Protein AF-A0A2P2IEN9-F1 (afdb_monomer_lite)

Organism: NCBI:txid1518452

pLDDT: mean 72.13, std 23.7, range [29.47, 97.94]

Foldseek 3Di:
DDDDDPPDPPDVPDDCPPPDALKDFDDFQAQKKKWKFKAKPDPDDDDDDDDDDDDPPPPCPLCNPQQSVLVVLCVVVVWLKDKDWDDDDPDPPDDDDDDDDPDDDDDDDDDDDDDDDDPPPDDDPPPITMMMMMTMDGDDDDPSPVRGDVVRVVDPTDMDTADPPPGDDPVRVVRSVVSVVVSVQVVLVVVQWFAAAQKTFRADDDPDDDPPDPPQGKIKGWDWDDDDRTIIMIRIDIDGDPHHHDDDVVLLVVLLVLLVVVVVVVVPPPPDDDDDDDDDDPDPPPRADWDADPNNRDIDGNNSDDDDPPDPPCVVVD

InterPro domains:
  IPR021643 Mediator complex, subunit Med13, N-terminal [PF11597] (15-305)
  IPR051139 Mediator complex subunit 13 [PTHR48249] (11-318)

Secondary structure (DSSP, 8-state):
-PPP-----------STT---SEEEEEE-TT-EEEEEEEE-----------------TT--TTT-HHHHHHHHHHHTT--EEEEEEEPPPPS------------------------------S-----EEEEEEEEESSSPP--TTTS-HHHHTS-PEEEE--TTT-S-HHHHHHHHHHHHHHHHHHHHHTT-EEETTEEEPPP--SS--TT-----EEEEEEEEEETTTEEEEEEEEEE-PPP----HHHHHHHHHHHHHHHHHHHH-SS---------------SSEEEEETTTTEEEEE------TTSTTGGGT-

Radius of gyration: 30.97 Å; chains: 1; bounding box: 92×84×72 Å

Sequence (318 aa):
MMSQHTQLSQTNGASLEDCHTNFFTLTDLCGIKWRVYTWESGGGVGGGGGGSGAGIDNNNQPLEDPVLSSYARCLSSDVLCVWRRSWRRPQPNSILDPLLDPNSQHNTSSSSSSSSSSNRASATSLKSSAKELWVFWYGDEPDLSNLVAPQLSKGDGTKGSWDWETGLSYECRTILFKALHNLIERCLLREDFVRLGKWFVQPYEALESLPTSKNTHLSFSLSFFVHGESTVCASVDVRQQPPVRRLKPAHLIMAASAAQQHRTSTTTNAASSSSPTADGANNAPSHGLPVLLAPYSLRGVLTGVSYRATEPGIQKIL

Structure (mmCIF, N/CA/C/O backbone):
data_AF-A0A2P2IEN9-F1
#
_entry.id   AF-A0A2P2IEN9-F1
#
loop_
_atom_site.group_PDB
_atom_site.id
_atom_site.type_symbol
_atom_site.label_atom_id
_atom_site.label_alt_id
_atom_site.label_comp_id
_atom_site.label_asym_id
_atom_site.label_entity_id
_atom_site.label_seq_id
_atom_site.pdbx_PDB_ins_code
_atom_site.Cartn_x
_atom_site.Cartn_y
_atom_site.Cartn_z
_atom_site.occupancy
_atom_site.B_iso_or_equiv
_atom_site.auth_seq_id
_atom_site.auth_comp_id
_atom_site.auth_asym_id
_atom_site.auth_atom_id
_atom_site.pdbx_PDB_model_num
ATOM 1 N N . MET A 1 1 ? 63.110 -24.505 23.218 1.00 40.38 1 MET A N 1
ATOM 2 C CA . MET A 1 1 ? 61.718 -24.777 23.636 1.00 40.38 1 MET A CA 1
ATOM 3 C C . MET A 1 1 ? 60.860 -23.630 23.126 1.00 40.38 1 MET A C 1
ATOM 5 O O . MET A 1 1 ? 60.869 -22.567 23.731 1.00 40.38 1 MET A O 1
ATOM 9 N N . MET A 1 2 ? 60.245 -23.793 21.949 1.00 33.81 2 MET A N 1
ATOM 10 C CA . MET A 1 2 ? 59.369 -22.776 21.357 1.00 33.81 2 MET A CA 1
ATOM 11 C C . MET A 1 2 ? 58.063 -22.694 22.152 1.00 33.81 2 MET A C 1
ATOM 13 O O . MET A 1 2 ? 57.389 -23.703 22.352 1.00 33.81 2 MET A O 1
ATOM 17 N N . SER A 1 3 ? 57.741 -21.483 22.600 1.00 39.19 3 SER A N 1
ATOM 18 C CA . SER A 1 3 ? 56.492 -21.143 23.270 1.00 39.19 3 SER A CA 1
ATOM 19 C C . SER A 1 3 ? 55.337 -21.163 22.273 1.00 39.19 3 SER A C 1
ATOM 21 O O . SER A 1 3 ? 55.432 -20.592 21.186 1.00 39.19 3 SER A O 1
ATOM 23 N N . GLN A 1 4 ? 54.247 -21.813 22.670 1.00 48.38 4 GLN A N 1
ATOM 24 C CA . GLN A 1 4 ? 52.958 -21.761 21.997 1.00 48.38 4 GLN A CA 1
ATOM 25 C C . GLN A 1 4 ? 52.368 -20.349 22.078 1.00 48.38 4 GLN A C 1
ATOM 27 O O . GLN A 1 4 ? 52.363 -19.765 23.159 1.00 48.38 4 GLN A O 1
ATOM 32 N N . HIS A 1 5 ? 51.809 -19.854 20.971 1.00 40.72 5 HIS A N 1
ATOM 33 C CA . HIS A 1 5 ? 50.556 -19.091 20.983 1.00 40.72 5 HIS A CA 1
ATOM 34 C C . HIS A 1 5 ? 50.000 -18.974 19.553 1.00 40.72 5 HIS A C 1
ATOM 36 O O . HIS A 1 5 ? 50.207 -17.984 18.857 1.00 40.72 5 HIS A O 1
ATOM 42 N N . THR A 1 6 ? 49.279 -19.996 19.090 1.00 47.16 6 THR A N 1
ATOM 43 C CA . THR A 1 6 ? 48.341 -19.839 17.969 1.00 47.16 6 THR A CA 1
ATOM 44 C C . THR A 1 6 ? 46.956 -19.763 18.585 1.00 47.16 6 THR A C 1
ATOM 46 O O . THR A 1 6 ? 46.313 -20.777 18.840 1.00 47.16 6 THR A O 1
ATOM 49 N N . GLN A 1 7 ? 46.522 -18.545 18.902 1.00 44.72 7 GLN A N 1
ATOM 50 C CA . GLN A 1 7 ? 45.163 -18.284 19.359 1.00 44.72 7 GLN A CA 1
ATOM 51 C C . GLN A 1 7 ? 44.248 -18.354 18.130 1.00 44.72 7 GLN A C 1
ATOM 53 O O . GLN A 1 7 ? 43.943 -17.349 17.495 1.00 44.72 7 GLN A O 1
ATOM 58 N N . LEU A 1 8 ? 43.889 -19.578 17.739 1.00 45.84 8 LEU A N 1
ATOM 59 C CA . LEU A 1 8 ? 42.825 -19.828 16.776 1.00 45.84 8 LEU A CA 1
ATOM 60 C C . LEU A 1 8 ? 41.532 -19.277 17.376 1.00 45.84 8 LEU A C 1
ATOM 62 O O . LEU A 1 8 ? 41.111 -19.695 18.453 1.00 45.84 8 LEU A O 1
ATOM 66 N N . SER A 1 9 ? 40.942 -18.301 16.688 1.00 54.53 9 SER A N 1
ATOM 67 C CA . SER A 1 9 ? 39.596 -17.807 16.956 1.00 54.53 9 SER A CA 1
ATOM 68 C C . SER A 1 9 ? 38.640 -18.999 16.964 1.00 54.53 9 SER A C 1
ATOM 70 O O . SER A 1 9 ? 38.341 -19.585 15.925 1.00 54.53 9 SER A O 1
ATOM 72 N N . GLN A 1 10 ? 38.234 -19.414 18.159 1.00 49.28 10 GLN A N 1
ATOM 73 C CA . GLN A 1 10 ? 37.282 -20.491 18.357 1.00 49.28 10 GLN A CA 1
ATOM 74 C C . GLN A 1 10 ? 35.896 -19.899 18.089 1.00 49.28 10 GLN A C 1
ATOM 76 O O . GLN A 1 10 ? 35.263 -19.332 18.978 1.00 49.28 10 GLN A O 1
ATOM 81 N N . THR A 1 11 ? 35.450 -19.948 16.834 1.00 59.50 11 THR A N 1
ATOM 82 C CA . THR A 1 11 ? 34.041 -19.714 16.521 1.00 59.50 11 THR A CA 1
ATOM 83 C C . THR A 1 11 ? 33.247 -20.830 17.200 1.00 59.50 11 THR A C 1
ATOM 85 O O . THR A 1 11 ? 33.617 -22.001 17.164 1.00 59.50 11 THR A O 1
ATOM 88 N N . ASN A 1 12 ? 32.178 -20.470 17.900 1.00 69.44 12 ASN A N 1
ATOM 89 C CA . ASN A 1 12 ? 31.377 -21.346 18.761 1.00 69.44 12 ASN A CA 1
ATOM 90 C C . ASN A 1 12 ? 30.579 -22.436 18.012 1.00 69.44 12 ASN A C 1
ATOM 92 O O . ASN A 1 12 ? 29.643 -22.988 18.581 1.00 69.44 12 ASN A O 1
ATOM 96 N N . GLY A 1 13 ? 30.910 -22.740 16.751 1.00 67.25 13 GLY A N 1
ATOM 97 C CA . GLY A 1 13 ? 30.222 -23.749 15.940 1.00 67.25 13 GLY A CA 1
ATOM 98 C C . GLY A 1 13 ? 28.722 -23.496 15.753 1.00 67.25 13 GLY A C 1
ATOM 99 O O . GLY A 1 13 ? 28.013 -24.395 15.314 1.00 67.25 13 GLY A O 1
ATOM 100 N N . ALA A 1 14 ? 28.224 -22.304 16.101 1.00 70.50 14 ALA A N 1
ATOM 101 C CA . ALA A 1 14 ? 26.819 -21.962 15.969 1.00 70.50 14 ALA A CA 1
ATOM 102 C C . ALA A 1 14 ? 26.509 -21.735 14.486 1.00 70.50 14 ALA A C 1
ATOM 104 O O . ALA A 1 14 ? 26.886 -20.710 13.914 1.00 70.50 14 ALA A O 1
ATOM 105 N N . SER A 1 15 ? 25.861 -22.717 13.860 1.00 78.19 15 SER A N 1
ATOM 106 C CA . SER A 1 15 ? 25.356 -22.573 12.499 1.00 78.19 15 SER A CA 1
ATOM 107 C C . SER A 1 15 ? 24.239 -21.529 12.465 1.00 78.19 15 SER A C 1
ATOM 109 O O . SER A 1 15 ? 23.362 -21.508 13.330 1.00 78.19 15 SER A O 1
ATOM 111 N N . LEU A 1 16 ? 24.280 -20.643 11.471 1.00 79.38 16 LEU A N 1
ATOM 112 C CA . LEU A 1 16 ? 23.252 -19.622 11.247 1.00 79.38 16 LEU A CA 1
ATOM 113 C C . LEU A 1 16 ? 22.147 -20.106 10.296 1.00 79.38 16 LEU A C 1
ATOM 115 O O . LEU A 1 16 ? 21.215 -19.353 10.029 1.00 79.38 16 LEU A O 1
ATOM 119 N N . GLU A 1 17 ? 22.244 -21.339 9.787 1.00 81.19 17 GLU A N 1
ATOM 120 C CA . GLU A 1 17 ? 21.315 -21.886 8.789 1.00 81.19 17 GLU A CA 1
ATOM 121 C C . GLU A 1 17 ? 19.891 -22.089 9.332 1.00 81.19 17 GLU A C 1
ATOM 123 O O . GLU A 1 17 ? 18.928 -21.889 8.597 1.00 81.19 17 GLU A O 1
ATOM 128 N N . ASP A 1 18 ? 19.758 -22.349 10.638 1.00 82.69 18 ASP A N 1
ATOM 129 C CA . ASP A 1 18 ? 18.471 -22.537 11.326 1.00 82.69 18 ASP A CA 1
ATOM 130 C C . ASP A 1 18 ? 18.008 -21.297 12.115 1.00 82.69 18 ASP A C 1
ATOM 132 O O . ASP A 1 18 ? 17.057 -21.346 12.900 1.00 82.69 18 ASP A O 1
ATOM 136 N N . CYS A 1 19 ? 18.680 -20.153 11.952 1.00 87.25 19 CYS A N 1
ATOM 137 C CA . CYS A 1 19 ? 18.290 -18.931 12.648 1.00 87.25 19 CYS A CA 1
ATOM 138 C C . CYS A 1 19 ? 17.055 -18.297 11.997 1.00 87.25 19 CYS A C 1
ATOM 140 O O . CYS A 1 19 ? 17.086 -17.849 10.851 1.00 87.25 19 CYS A O 1
ATOM 142 N N . HIS A 1 20 ? 15.971 -18.173 12.762 1.00 87.69 20 HIS A N 1
ATOM 143 C CA . HIS A 1 20 ? 14.809 -17.408 12.325 1.00 87.69 20 HIS A CA 1
ATOM 144 C C . HIS A 1 20 ? 15.077 -15.902 12.394 1.00 87.69 20 HIS A C 1
ATOM 146 O O . HIS A 1 20 ? 15.595 -15.378 13.380 1.00 87.69 20 HIS A O 1
ATOM 152 N N . THR A 1 21 ? 14.659 -15.197 11.346 1.00 91.50 21 THR A N 1
ATOM 153 C CA . THR A 1 21 ? 14.660 -13.737 11.272 1.00 91.50 21 THR A CA 1
ATOM 154 C C . THR A 1 21 ? 13.235 -13.225 11.109 1.00 91.50 21 THR A C 1
ATOM 156 O O . THR A 1 21 ? 12.333 -13.948 10.692 1.00 91.50 21 THR A O 1
ATOM 159 N N . ASN A 1 22 ? 13.028 -11.952 11.418 1.00 94.00 22 ASN A N 1
ATOM 160 C CA . ASN A 1 22 ? 11.792 -11.248 11.112 1.00 94.00 22 ASN A CA 1
ATOM 161 C C . ASN A 1 22 ? 11.790 -10.636 9.698 1.00 94.00 22 ASN A C 1
ATOM 163 O O . ASN A 1 22 ? 10.977 -9.752 9.420 1.00 94.00 22 ASN A O 1
ATOM 167 N N . PHE A 1 23 ? 12.711 -11.055 8.826 1.00 94.62 23 PHE A N 1
ATOM 168 C CA . PHE A 1 23 ? 12.799 -10.632 7.431 1.00 94.62 23 PHE A CA 1
ATOM 169 C C . PHE A 1 23 ? 12.183 -11.675 6.504 1.00 94.62 23 PHE A C 1
ATOM 171 O O . PHE A 1 23 ? 12.522 -12.852 6.564 1.00 94.62 23 PHE A O 1
ATOM 178 N N . PHE A 1 24 ? 11.315 -11.218 5.609 1.00 95.81 24 PHE A N 1
ATOM 179 C CA . PHE A 1 24 ? 10.609 -12.055 4.650 1.00 95.81 24 PHE A CA 1
ATOM 180 C C . PHE A 1 24 ? 10.884 -11.550 3.241 1.00 95.81 24 PHE A C 1
ATOM 182 O O . PHE A 1 24 ? 10.673 -10.372 2.946 1.00 95.81 24 PHE A O 1
ATOM 189 N N . THR A 1 25 ? 11.344 -12.439 2.368 1.00 96.06 25 THR A N 1
ATOM 190 C CA . THR A 1 25 ? 11.477 -12.160 0.937 1.00 96.06 25 THR A CA 1
ATOM 191 C C . THR A 1 25 ? 10.092 -12.057 0.308 1.00 96.06 25 THR A C 1
ATOM 193 O O . THR A 1 25 ? 9.256 -12.934 0.511 1.00 96.06 25 THR A O 1
ATOM 196 N N . LEU A 1 26 ? 9.844 -10.983 -0.443 1.00 95.69 26 LEU A N 1
ATOM 197 C CA . LEU A 1 26 ? 8.543 -10.725 -1.063 1.00 95.69 26 LEU A CA 1
ATOM 198 C C . LEU A 1 26 ? 8.550 -10.960 -2.571 1.00 95.69 26 LEU A C 1
ATOM 200 O O . LEU A 1 26 ? 7.664 -11.627 -3.092 1.00 95.69 26 LEU A O 1
ATOM 204 N N . THR A 1 27 ? 9.511 -10.366 -3.277 1.00 94.94 27 THR A N 1
ATOM 205 C CA . THR A 1 27 ? 9.607 -10.439 -4.741 1.00 94.94 27 THR A CA 1
ATOM 206 C C . THR A 1 27 ? 11.011 -10.074 -5.194 1.00 94.94 27 THR A C 1
ATOM 208 O O . THR A 1 27 ? 11.716 -9.332 -4.511 1.00 94.94 27 THR A O 1
ATOM 211 N N . ASP A 1 28 ? 11.386 -10.553 -6.372 1.00 94.69 28 ASP A N 1
ATOM 212 C CA . ASP A 1 28 ? 12.533 -10.052 -7.120 1.00 94.69 28 ASP A CA 1
ATOM 213 C C . ASP A 1 28 ? 12.113 -8.841 -7.972 1.00 94.69 28 ASP A C 1
ATOM 215 O O . ASP A 1 28 ? 10.971 -8.786 -8.423 1.00 94.69 28 ASP A O 1
ATOM 219 N N . LEU A 1 29 ? 13.003 -7.864 -8.152 1.00 94.06 29 LEU A N 1
ATOM 220 C CA . LEU A 1 29 ? 12.811 -6.669 -8.981 1.00 94.06 29 LEU A CA 1
ATOM 221 C C . LEU A 1 29 ? 13.240 -6.881 -10.434 1.00 94.06 29 LEU A C 1
ATOM 223 O O . LEU A 1 29 ? 12.961 -6.022 -11.275 1.00 94.06 29 LEU A O 1
ATOM 227 N N . CYS A 1 30 ? 13.905 -7.996 -10.744 1.00 93.62 30 CYS A N 1
ATOM 228 C CA . CYS A 1 30 ? 14.323 -8.310 -12.103 1.00 93.62 30 CYS A CA 1
ATOM 229 C C . CYS A 1 30 ? 13.142 -8.225 -13.082 1.00 93.62 30 CYS A C 1
ATOM 231 O O . CYS A 1 30 ? 12.129 -8.911 -12.946 1.00 93.62 30 CYS A O 1
ATOM 233 N N . GLY A 1 31 ? 13.275 -7.355 -14.085 1.00 92.44 31 GLY A N 1
ATOM 234 C CA . GLY A 1 31 ? 12.268 -7.179 -15.133 1.00 92.44 31 GLY A CA 1
ATOM 235 C C . GLY A 1 31 ? 11.021 -6.391 -14.723 1.00 92.44 31 GLY A C 1
ATOM 236 O O . GLY A 1 31 ? 10.073 -6.342 -15.512 1.00 92.44 31 GLY A O 1
ATOM 237 N N . ILE A 1 32 ? 10.997 -5.758 -13.540 1.00 96.12 32 ILE A N 1
ATOM 238 C CA . ILE A 1 32 ? 9.899 -4.856 -13.178 1.00 96.12 32 ILE A CA 1
ATOM 239 C C . ILE A 1 32 ? 9.889 -3.635 -14.104 1.00 96.12 32 ILE A C 1
ATOM 241 O O . ILE A 1 32 ? 10.922 -3.021 -14.370 1.00 96.12 32 ILE A O 1
ATOM 245 N N . LYS A 1 33 ? 8.705 -3.262 -14.581 1.00 95.56 33 LYS A N 1
ATOM 246 C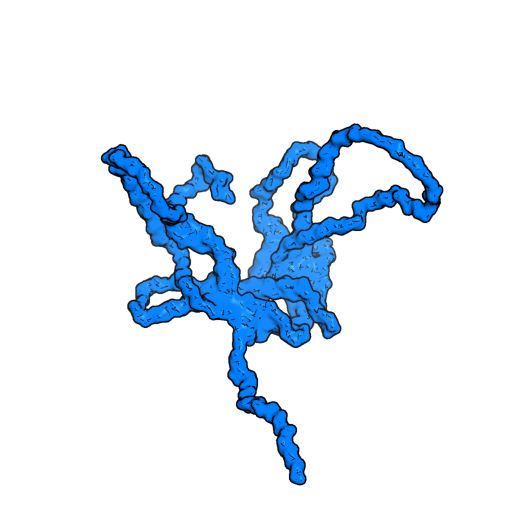 CA . LYS A 1 33 ? 8.460 -2.093 -15.431 1.00 95.56 33 LYS A CA 1
ATOM 247 C C . LYS A 1 33 ? 7.506 -1.138 -14.730 1.00 95.56 33 LYS A C 1
ATOM 249 O O . LYS A 1 33 ? 6.693 -1.556 -13.903 1.00 95.56 33 LYS A O 1
ATOM 254 N N . TRP A 1 34 ? 7.599 0.147 -15.057 1.00 95.62 34 TRP A N 1
ATOM 255 C CA . TRP A 1 34 ? 6.675 1.147 -14.539 1.00 95.62 34 TRP A CA 1
ATOM 256 C C . TRP A 1 34 ? 6.343 2.243 -15.543 1.00 95.62 34 TRP A C 1
ATOM 258 O O . TRP A 1 34 ? 7.073 2.510 -16.500 1.00 95.62 34 TRP A O 1
ATOM 268 N N . ARG A 1 35 ? 5.228 2.923 -15.278 1.00 94.12 35 ARG A N 1
ATOM 269 C CA . ARG A 1 35 ? 4.821 4.150 -15.960 1.00 94.12 35 ARG A CA 1
ATOM 270 C C . ARG A 1 35 ? 4.292 5.164 -14.964 1.00 94.12 35 ARG A C 1
ATOM 272 O O . ARG A 1 35 ? 3.559 4.812 -14.040 1.00 94.12 35 ARG A O 1
ATOM 279 N N . VAL A 1 36 ? 4.637 6.424 -15.206 1.00 93.06 36 VAL A N 1
ATOM 280 C CA . VAL A 1 36 ? 4.188 7.578 -14.434 1.00 93.06 36 VAL A CA 1
ATOM 281 C C . VAL A 1 36 ? 3.262 8.436 -15.282 1.00 93.06 36 VAL A C 1
ATOM 283 O O . VAL A 1 36 ? 3.662 8.970 -16.314 1.00 93.06 36 VAL A O 1
ATOM 286 N N . TYR A 1 37 ? 2.033 8.605 -14.817 1.00 91.88 37 TYR A N 1
ATOM 287 C CA . TYR A 1 37 ? 1.065 9.537 -15.377 1.00 91.88 37 TYR A CA 1
ATOM 288 C C . TYR A 1 37 ? 1.013 10.789 -14.511 1.00 91.88 37 TYR A C 1
ATOM 290 O O . TYR A 1 37 ? 0.811 10.685 -13.302 1.00 91.88 37 TYR A O 1
ATOM 298 N N . THR A 1 38 ? 1.180 11.967 -15.108 1.00 89.50 38 THR A N 1
ATOM 299 C CA . THR A 1 38 ? 1.229 13.237 -14.367 1.00 89.50 38 THR A CA 1
ATOM 300 C C . THR A 1 38 ? 0.013 14.097 -14.689 1.00 89.50 38 THR A C 1
ATOM 302 O O . THR A 1 38 ? -0.399 14.196 -15.841 1.00 89.50 38 THR A O 1
ATOM 305 N N . TRP A 1 39 ? -0.543 14.739 -13.667 1.00 87.44 39 TRP A N 1
ATOM 306 C CA . TRP A 1 39 ? -1.611 15.723 -13.769 1.00 87.44 39 TRP A CA 1
ATOM 307 C C . TRP A 1 39 ? -1.222 16.990 -13.032 1.00 87.44 39 TRP A C 1
ATOM 309 O O . TRP A 1 39 ? -1.034 16.987 -11.813 1.00 87.44 39 TRP A O 1
ATOM 319 N N . GLU A 1 40 ? -1.145 18.090 -13.762 1.00 82.12 40 GLU A N 1
ATOM 320 C CA . GLU A 1 40 ? -1.032 19.408 -13.162 1.00 82.12 40 GLU A CA 1
ATOM 321 C C . GLU A 1 40 ? -2.448 19.950 -12.988 1.00 82.12 40 GLU A C 1
ATOM 323 O O . GLU A 1 40 ? -3.165 20.191 -13.957 1.00 82.12 40 GLU A O 1
ATOM 328 N N . SER A 1 41 ? -2.884 20.086 -11.732 1.00 67.62 41 SER A N 1
ATOM 329 C CA . SER A 1 41 ? -4.135 20.781 -11.428 1.00 67.62 41 SER A CA 1
ATOM 330 C C . SER A 1 41 ? -3.947 22.215 -11.896 1.00 67.62 41 SER A C 1
ATOM 332 O O . SER A 1 41 ? -3.148 22.927 -11.294 1.00 67.62 41 SER A O 1
ATOM 334 N N . GLY A 1 42 ? -4.605 22.591 -12.994 1.00 56.62 42 GLY A N 1
ATOM 335 C CA . GLY A 1 42 ? -4.369 23.849 -13.693 1.00 56.62 42 GLY A CA 1
ATOM 336 C C . GLY A 1 42 ? -4.305 25.041 -12.742 1.00 56.62 42 GLY A C 1
ATOM 337 O O . GLY A 1 42 ? -5.328 25.551 -12.299 1.00 56.62 42 GLY A O 1
ATOM 338 N N . GLY A 1 43 ? -3.091 25.508 -12.453 1.00 46.94 43 GLY A N 1
ATOM 339 C CA . GLY A 1 43 ? -2.873 26.896 -12.090 1.00 46.94 43 GLY A CA 1
ATOM 340 C C . GLY A 1 43 ? -3.079 27.683 -13.373 1.00 46.94 43 GLY A C 1
ATOM 341 O O . GLY A 1 43 ? -2.261 27.575 -14.281 1.00 46.94 43 GLY A O 1
ATOM 342 N N . GLY A 1 44 ? -4.215 28.373 -13.480 1.00 38.53 44 GLY A N 1
ATOM 343 C CA . GLY A 1 44 ? -4.640 29.053 -14.699 1.00 38.53 44 GLY A CA 1
ATOM 344 C C . GLY A 1 44 ? -3.514 29.846 -15.362 1.00 38.53 44 GLY A C 1
ATOM 345 O O . GLY A 1 44 ? -2.980 30.793 -14.787 1.00 38.53 44 GLY A O 1
ATOM 346 N N . VAL A 1 45 ? -3.188 29.471 -16.595 1.00 38.75 45 VAL A N 1
ATOM 347 C CA . VAL A 1 45 ? -2.414 30.293 -17.520 1.00 38.75 45 VAL A CA 1
ATOM 348 C C . VAL A 1 45 ? -3.373 30.867 -18.558 1.00 38.75 45 VAL A C 1
ATOM 350 O O . VAL A 1 45 ? -3.877 30.154 -19.415 1.00 38.75 45 VAL A O 1
ATOM 353 N N . GLY A 1 46 ? -3.617 32.175 -18.439 1.00 38.75 46 GLY A N 1
ATOM 354 C CA . GLY A 1 46 ? -3.883 33.071 -19.565 1.00 38.75 46 GLY A CA 1
ATOM 355 C C . GLY A 1 46 ? -5.210 32.921 -20.313 1.00 38.75 46 GLY A C 1
ATOM 356 O O . GLY A 1 46 ? -5.229 32.470 -21.451 1.00 38.75 46 GLY A O 1
ATOM 357 N N . GLY A 1 47 ? -6.290 33.447 -19.738 1.00 34.34 47 GLY A N 1
ATOM 358 C CA . GLY A 1 47 ? -7.483 33.878 -20.472 1.00 34.34 47 GLY A CA 1
ATOM 359 C C . GLY A 1 47 ? -8.121 35.034 -19.710 1.00 34.34 47 GLY A C 1
ATOM 360 O O . GLY A 1 47 ? -8.594 34.838 -18.597 1.00 34.34 47 GLY A O 1
ATOM 361 N N . GLY A 1 48 ? -8.010 36.253 -20.237 1.00 37.06 48 GLY A N 1
ATOM 362 C CA . GLY A 1 48 ? -8.323 37.487 -19.517 1.00 37.06 48 GLY A CA 1
ATOM 363 C C . GLY A 1 48 ? -9.772 37.599 -19.034 1.00 37.06 48 GLY A C 1
ATOM 364 O O . GLY A 1 48 ? -10.703 37.215 -19.733 1.00 37.06 48 GLY A O 1
ATOM 365 N N . GLY A 1 49 ? -9.940 38.212 -17.860 1.00 31.31 49 GLY A N 1
ATOM 366 C CA . GLY A 1 49 ? -11.222 38.745 -17.404 1.00 31.31 49 GLY A CA 1
ATOM 367 C C . GLY A 1 49 ? -11.484 38.563 -15.911 1.00 31.31 49 GLY A C 1
ATOM 368 O O . GLY A 1 49 ? -11.893 37.493 -15.493 1.00 31.31 49 GLY A O 1
ATOM 369 N N . GLY A 1 50 ? -11.328 39.650 -15.146 1.00 31.72 50 GLY A N 1
ATOM 370 C CA . GLY A 1 50 ? -12.118 39.922 -13.936 1.00 31.72 50 GLY A CA 1
ATOM 371 C C . GLY A 1 50 ? -11.745 39.148 -12.671 1.00 31.72 50 GLY A C 1
ATOM 372 O O . GLY A 1 50 ? -11.951 37.948 -12.562 1.00 31.72 50 GLY A O 1
ATOM 373 N N . GLY A 1 51 ? -11.227 39.867 -11.676 1.00 38.91 51 GLY A N 1
ATOM 374 C CA . GLY A 1 51 ? -10.802 39.300 -10.404 1.00 38.91 51 GLY A CA 1
ATOM 375 C C . GLY A 1 51 ? -11.918 38.665 -9.571 1.00 38.91 51 GLY A C 1
ATOM 376 O O . GLY A 1 51 ? -13.000 39.217 -9.412 1.00 38.91 51 GLY A O 1
ATOM 377 N N . SER A 1 52 ? -11.564 37.561 -8.925 1.00 37.00 52 SER A N 1
ATOM 378 C CA . SER A 1 52 ? -12.124 37.130 -7.645 1.00 37.00 52 SER A CA 1
ATOM 379 C C . SER A 1 52 ? -11.087 36.231 -6.978 1.00 37.00 52 SER A C 1
ATOM 381 O O . SER A 1 52 ? -10.471 35.389 -7.628 1.00 37.00 52 SER A O 1
ATOM 383 N N . GLY A 1 53 ? -10.804 36.525 -5.709 1.00 34.91 53 GLY A N 1
ATOM 384 C CA . GLY A 1 53 ? -9.690 35.973 -4.947 1.00 34.91 53 GLY A CA 1
ATOM 385 C C . GLY A 1 53 ? -9.718 34.455 -4.801 1.00 34.91 53 GLY A C 1
ATOM 386 O O . GLY A 1 53 ? -10.718 33.806 -5.079 1.00 34.91 53 GLY A O 1
ATOM 387 N N . ALA A 1 54 ? -8.584 33.933 -4.332 1.00 41.22 54 ALA A N 1
ATOM 388 C CA . ALA A 1 54 ? -8.338 32.544 -3.970 1.00 41.22 54 ALA A CA 1
ATOM 389 C C . ALA A 1 54 ? -9.509 31.923 -3.183 1.00 41.22 54 ALA A C 1
ATOM 391 O O . ALA A 1 54 ? -9.558 31.985 -1.956 1.00 41.22 54 ALA A O 1
ATOM 392 N N . GLY A 1 55 ? -10.449 31.332 -3.913 1.00 32.19 55 GLY A N 1
ATOM 393 C CA . GLY A 1 55 ? -11.427 30.400 -3.395 1.00 32.19 55 GLY A CA 1
ATOM 394 C C . GLY A 1 55 ? -10.799 29.020 -3.426 1.00 32.19 55 GLY A C 1
ATOM 395 O O . GLY A 1 55 ? -10.190 28.624 -4.410 1.00 32.19 55 GLY A O 1
ATOM 396 N N . ILE A 1 56 ? -10.903 28.300 -2.319 1.00 44.69 56 ILE A N 1
ATOM 397 C CA . ILE A 1 56 ? -10.786 26.850 -2.332 1.00 44.69 56 ILE A CA 1
ATOM 398 C C . ILE A 1 56 ? -11.959 26.373 -3.183 1.00 44.69 56 ILE A C 1
ATOM 400 O O . ILE A 1 56 ? -13.111 26.576 -2.794 1.00 44.69 56 ILE A O 1
ATOM 404 N N . ASP A 1 57 ? -11.680 25.804 -4.351 1.00 41.94 57 ASP A N 1
ATOM 405 C CA . ASP A 1 57 ? -12.693 25.218 -5.225 1.00 41.94 57 ASP A CA 1
ATOM 406 C C . ASP A 1 57 ? -13.289 23.988 -4.515 1.00 41.94 57 ASP A C 1
ATOM 408 O O . ASP A 1 57 ? -12.920 22.842 -4.763 1.00 41.94 57 ASP A O 1
ATOM 412 N N . ASN A 1 58 ? -14.231 24.220 -3.598 1.00 43.00 58 ASN A N 1
ATOM 413 C CA . ASN A 1 58 ? -14.991 23.204 -2.860 1.00 43.00 58 ASN A CA 1
ATOM 414 C C . ASN A 1 58 ? -15.875 22.329 -3.772 1.00 43.00 58 ASN A C 1
ATOM 416 O O . ASN A 1 58 ? -16.628 21.495 -3.277 1.00 43.00 58 ASN A O 1
ATOM 420 N N . ASN A 1 59 ? -15.796 22.527 -5.090 1.00 43.28 59 ASN A N 1
ATOM 421 C CA . ASN A 1 59 ? -16.595 21.836 -6.091 1.00 43.28 59 ASN A CA 1
ATOM 422 C C . ASN A 1 59 ? -15.820 20.758 -6.860 1.00 43.28 59 ASN A C 1
ATOM 424 O O . ASN A 1 59 ? -16.392 20.138 -7.741 1.00 43.28 59 ASN A O 1
ATOM 428 N N . ASN A 1 60 ? -14.537 20.532 -6.556 1.00 50.78 60 ASN A N 1
ATOM 429 C CA . ASN A 1 60 ? -13.761 19.478 -7.205 1.00 50.78 60 ASN A CA 1
ATOM 430 C C . ASN A 1 60 ? -13.928 18.184 -6.398 1.00 50.78 60 ASN A C 1
ATOM 432 O O . ASN A 1 60 ? -13.168 17.908 -5.460 1.00 50.78 60 ASN A O 1
ATOM 436 N N . GLN A 1 61 ? -14.986 17.427 -6.691 1.00 60.81 61 GLN A N 1
ATOM 437 C CA . GLN A 1 61 ? -15.269 16.189 -5.972 1.00 60.81 61 GLN A CA 1
ATOM 438 C C . GLN A 1 61 ? -14.055 15.251 -6.135 1.00 60.81 61 GLN A C 1
ATOM 440 O O . GLN A 1 61 ? -13.547 15.111 -7.244 1.00 60.81 61 GLN A O 1
ATOM 445 N N . PRO A 1 62 ? -13.544 14.577 -5.085 1.00 64.06 62 PRO A N 1
ATOM 446 C CA . PRO A 1 62 ? -12.348 13.729 -5.208 1.00 64.06 62 PRO A CA 1
ATOM 447 C C . PRO A 1 62 ? -12.437 12.652 -6.302 1.00 64.06 62 PRO A C 1
ATOM 449 O O . PRO A 1 62 ? -11.412 12.175 -6.780 1.00 64.06 62 PRO A O 1
ATOM 452 N N . LEU A 1 63 ? -13.660 12.279 -6.692 1.00 65.06 63 LEU A N 1
ATOM 453 C CA . LEU A 1 63 ? -13.964 11.339 -7.772 1.00 65.06 63 LEU A CA 1
ATOM 454 C C . LEU A 1 63 ? -13.844 11.948 -9.180 1.00 65.06 63 LEU A C 1
ATOM 456 O O . LEU A 1 63 ? -13.707 11.201 -10.143 1.00 65.06 63 LEU A O 1
ATOM 460 N N . GLU A 1 64 ? -13.874 13.273 -9.307 1.00 77.81 64 GLU A N 1
ATOM 461 C CA . GLU A 1 64 ? -13.655 14.000 -10.564 1.00 77.81 64 GLU A CA 1
ATOM 462 C C . GLU A 1 64 ? -12.165 14.212 -10.852 1.00 77.81 64 GLU A C 1
ATOM 464 O O . GLU A 1 64 ? -11.778 14.493 -11.986 1.00 77.81 64 GLU A O 1
ATOM 469 N N . ASP A 1 65 ? -11.300 14.020 -9.851 1.00 88.19 65 ASP A N 1
ATOM 470 C CA . ASP A 1 65 ? -9.864 14.083 -10.065 1.00 88.19 65 ASP A CA 1
ATOM 471 C C . ASP A 1 65 ? -9.393 12.913 -10.953 1.00 88.19 65 ASP A C 1
ATOM 473 O O . ASP A 1 65 ? -9.595 11.739 -10.607 1.00 88.19 65 ASP A O 1
ATOM 477 N N . PRO A 1 66 ? -8.726 13.186 -12.089 1.00 91.19 66 PRO A N 1
ATOM 478 C CA . PRO A 1 66 ? -8.345 12.141 -13.031 1.00 91.19 66 PRO A CA 1
ATOM 479 C C . PRO A 1 66 ? -7.315 11.167 -12.447 1.00 91.19 66 PRO A C 1
ATOM 481 O O . PRO A 1 66 ? -7.350 9.986 -12.788 1.00 91.19 66 PRO A O 1
ATOM 484 N N . VAL A 1 67 ? -6.429 11.607 -11.544 1.00 93.25 67 VAL A N 1
ATOM 485 C CA . VAL A 1 67 ? -5.443 10.731 -10.887 1.00 93.25 67 VAL A CA 1
ATOM 486 C C . VAL A 1 67 ? -6.125 9.823 -9.872 1.00 93.25 67 VAL A C 1
ATOM 488 O O . VAL A 1 67 ? -5.887 8.617 -9.887 1.00 93.25 67 VAL A O 1
ATOM 491 N N . LEU A 1 68 ? -6.991 10.372 -9.017 1.00 93.19 68 LEU A N 1
ATOM 492 C CA . LEU A 1 68 ? -7.674 9.593 -7.980 1.00 93.19 68 LEU A CA 1
ATOM 493 C C . LEU A 1 68 ? -8.691 8.610 -8.569 1.00 93.19 68 LEU A C 1
ATOM 495 O O . LEU A 1 68 ? -8.735 7.456 -8.142 1.00 93.19 68 LEU A O 1
ATOM 499 N N . SER A 1 69 ? -9.465 9.029 -9.573 1.00 93.00 69 SER A N 1
ATOM 500 C CA . SER A 1 69 ? -10.399 8.139 -10.273 1.00 93.00 69 SER A CA 1
ATOM 501 C C . SER A 1 69 ? -9.671 7.005 -11.000 1.00 93.00 69 SER A C 1
ATOM 503 O O . SER A 1 69 ? -10.081 5.850 -10.891 1.00 93.00 69 SER A O 1
ATOM 505 N N . SER A 1 70 ? -8.551 7.296 -11.671 1.00 94.88 70 SER A N 1
ATOM 506 C CA . SER A 1 70 ? -7.724 6.268 -12.320 1.00 94.88 70 SER A CA 1
ATOM 507 C C . SER A 1 70 ? -7.093 5.317 -11.308 1.00 94.88 70 SER A C 1
ATOM 509 O O . SER A 1 70 ? -7.134 4.106 -11.498 1.00 94.88 70 SER A O 1
ATOM 511 N N . TYR A 1 71 ? -6.570 5.842 -10.195 1.00 95.44 71 TYR A N 1
ATOM 512 C CA . TYR A 1 71 ? -6.046 5.032 -9.096 1.00 95.44 71 TYR A CA 1
ATOM 513 C C . TYR A 1 71 ? -7.105 4.060 -8.560 1.00 95.44 71 TYR A C 1
ATOM 515 O O . TYR A 1 71 ? -6.829 2.871 -8.420 1.00 95.44 71 TYR A O 1
ATOM 523 N N . ALA A 1 72 ? -8.334 4.531 -8.328 1.00 94.50 72 ALA A N 1
ATOM 524 C CA . ALA A 1 72 ? -9.434 3.684 -7.872 1.00 94.50 72 ALA A CA 1
ATOM 525 C C . ALA A 1 72 ? -9.777 2.569 -8.880 1.00 94.50 72 ALA A C 1
ATOM 527 O O . ALA A 1 72 ? -9.937 1.415 -8.477 1.00 94.50 72 ALA A O 1
ATOM 528 N N . ARG A 1 73 ? -9.826 2.878 -10.187 1.00 95.00 73 ARG A N 1
ATOM 529 C CA . ARG A 1 73 ? -10.037 1.862 -11.236 1.00 95.00 73 ARG A CA 1
ATOM 530 C C . ARG A 1 73 ? -8.898 0.840 -11.274 1.00 95.00 73 ARG A C 1
ATOM 532 O O . ARG A 1 73 ? -9.174 -0.358 -11.279 1.00 95.00 73 ARG A O 1
ATOM 539 N N . CYS A 1 74 ? -7.642 1.283 -11.208 1.00 95.75 74 CYS A N 1
ATOM 540 C CA . CYS A 1 74 ? -6.482 0.393 -11.132 1.00 95.75 74 CYS A CA 1
ATOM 541 C C . CYS A 1 74 ? -6.566 -0.555 -9.924 1.00 95.75 74 CYS A C 1
ATOM 543 O O . CYS A 1 74 ? -6.402 -1.761 -10.088 1.00 95.75 74 CYS A O 1
ATOM 545 N N . LEU A 1 75 ? -6.905 -0.043 -8.734 1.00 94.19 75 LEU A N 1
ATOM 546 C CA . LEU A 1 75 ? -7.088 -0.873 -7.537 1.00 94.19 75 LEU A CA 1
ATOM 547 C C . LEU A 1 75 ? -8.211 -1.907 -7.686 1.00 94.19 75 LEU A C 1
ATOM 549 O O . LEU A 1 75 ? -8.093 -3.014 -7.156 1.00 94.19 75 LEU A O 1
ATOM 553 N N . SER A 1 76 ? -9.301 -1.549 -8.370 1.00 93.31 76 SER A N 1
ATOM 554 C CA . SER A 1 76 ? -10.421 -2.466 -8.625 1.00 93.31 76 SER A CA 1
ATOM 555 C C . SER A 1 76 ? -10.073 -3.582 -9.613 1.00 93.31 76 SER A C 1
ATOM 557 O O . SER A 1 76 ? -10.673 -4.646 -9.552 1.00 93.31 76 SER A O 1
ATOM 559 N N . SER A 1 77 ? -9.079 -3.351 -10.476 1.00 94.81 77 SER A N 1
ATOM 560 C CA . SER A 1 77 ? -8.577 -4.315 -11.466 1.00 94.81 77 SER A CA 1
ATOM 561 C C . SER A 1 77 ? -7.286 -5.010 -11.016 1.00 94.81 77 SER A C 1
ATOM 563 O O . SER A 1 77 ? -6.550 -5.527 -11.848 1.00 94.81 77 SER A O 1
ATOM 565 N N . ASP A 1 78 ? -6.976 -4.974 -9.713 1.00 93.19 78 ASP A N 1
ATOM 566 C CA . ASP A 1 78 ? -5.777 -5.583 -9.115 1.00 93.19 78 ASP A CA 1
ATOM 567 C C . ASP A 1 78 ? -4.437 -5.119 -9.728 1.00 93.19 78 ASP A C 1
ATOM 569 O O . ASP A 1 78 ? -3.413 -5.791 -9.609 1.00 93.19 78 ASP A O 1
ATOM 573 N N . VAL A 1 79 ? -4.404 -3.923 -10.326 1.00 95.50 79 VAL A N 1
ATOM 574 C CA . VAL A 1 79 ? -3.180 -3.330 -10.875 1.00 95.50 79 VAL A CA 1
ATOM 575 C C . VAL A 1 79 ? -2.332 -2.732 -9.750 1.00 95.50 79 VAL A C 1
ATOM 577 O O . VAL A 1 79 ? -2.803 -1.897 -8.968 1.00 95.50 79 VAL A O 1
ATOM 580 N N . LEU A 1 80 ? -1.050 -3.110 -9.694 1.00 97.12 80 LEU A N 1
ATOM 581 C CA . LEU A 1 80 ? -0.098 -2.578 -8.719 1.00 97.12 80 LEU A CA 1
ATOM 582 C C . LEU A 1 80 ? 0.192 -1.106 -9.024 1.00 97.12 80 LEU A C 1
ATOM 584 O O . LEU A 1 80 ? 0.877 -0.765 -9.988 1.00 97.12 80 LEU A O 1
ATOM 588 N N . CYS A 1 81 ? -0.342 -0.212 -8.197 1.00 97.06 81 CYS A N 1
ATOM 589 C CA . CYS A 1 81 ? -0.241 1.219 -8.432 1.00 97.06 81 CYS A CA 1
ATOM 590 C C . CYS A 1 81 ? -0.215 2.026 -7.132 1.00 97.06 81 CYS A C 1
ATOM 592 O O . CYS A 1 81 ? -0.589 1.555 -6.056 1.00 97.06 81 CYS A O 1
ATOM 594 N N . VAL A 1 82 ? 0.237 3.272 -7.235 1.00 97.50 82 VAL A N 1
ATOM 595 C CA . VAL A 1 82 ? 0.228 4.247 -6.142 1.00 97.50 82 VAL A CA 1
ATOM 596 C C . VAL A 1 82 ? 0.182 5.650 -6.721 1.00 97.50 82 VAL A C 1
ATOM 598 O O . VAL A 1 82 ? 0.745 5.910 -7.781 1.00 97.50 82 VAL A O 1
ATOM 601 N N . TRP A 1 83 ? -0.460 6.575 -6.017 1.00 95.25 83 TRP A N 1
ATOM 602 C CA . TRP A 1 83 ? -0.434 7.983 -6.385 1.00 95.25 83 TRP A CA 1
ATOM 603 C C . TRP A 1 83 ? 0.298 8.822 -5.337 1.00 95.25 83 TRP A C 1
ATOM 605 O O . TRP A 1 83 ? 0.372 8.468 -4.156 1.00 95.25 83 TRP A O 1
ATOM 615 N N . ARG A 1 84 ? 0.850 9.956 -5.764 1.00 92.88 84 ARG A N 1
ATOM 616 C CA . ARG A 1 84 ? 1.446 10.957 -4.872 1.00 92.88 84 ARG A CA 1
ATOM 617 C C . ARG A 1 84 ? 1.228 12.367 -5.401 1.00 92.88 84 ARG A C 1
ATOM 619 O O . ARG A 1 84 ? 0.931 12.562 -6.575 1.00 92.88 84 ARG A O 1
ATOM 626 N N . ARG A 1 85 ? 1.424 13.359 -4.534 1.00 90.19 85 ARG A N 1
ATOM 627 C CA . ARG A 1 85 ? 1.651 14.750 -4.949 1.00 90.19 85 ARG A CA 1
ATOM 628 C C . ARG A 1 85 ? 3.154 14.975 -5.034 1.00 90.19 85 ARG A C 1
ATOM 630 O O . ARG A 1 85 ? 3.845 14.718 -4.048 1.00 90.19 85 ARG A O 1
ATOM 637 N N . SER A 1 86 ? 3.654 15.428 -6.175 1.00 81.75 86 SER A N 1
ATOM 638 C CA . SER A 1 86 ? 5.036 15.863 -6.320 1.00 81.75 86 SER A CA 1
ATOM 639 C C . SER A 1 86 ? 5.128 17.374 -6.149 1.00 81.75 86 SER A C 1
ATOM 641 O O . SER A 1 86 ? 4.348 18.155 -6.699 1.00 81.75 86 SER A O 1
ATOM 643 N N . TRP A 1 87 ? 6.085 17.787 -5.321 1.00 69.19 87 TRP A N 1
ATOM 644 C CA . TRP A 1 87 ? 6.468 19.182 -5.211 1.00 69.19 87 TRP A CA 1
ATOM 645 C C . TRP A 1 87 ? 7.569 19.443 -6.228 1.00 69.19 87 TRP A C 1
ATOM 647 O O . TRP A 1 87 ? 8.727 19.087 -6.000 1.00 69.19 87 TRP A O 1
ATOM 657 N N . ARG A 1 88 ? 7.226 20.039 -7.370 1.00 56.56 88 ARG A N 1
ATOM 658 C CA . ARG A 1 88 ? 8.254 20.561 -8.271 1.00 56.56 88 ARG A CA 1
ATOM 659 C C . ARG A 1 88 ? 8.908 21.741 -7.548 1.00 56.56 88 ARG A C 1
ATOM 661 O O . ARG A 1 88 ? 8.238 22.721 -7.226 1.00 56.56 88 ARG A O 1
ATOM 668 N N . ARG A 1 89 ? 10.214 21.667 -7.270 1.00 45.88 89 ARG A N 1
ATOM 669 C CA . ARG A 1 89 ? 10.971 22.898 -7.004 1.00 45.88 89 ARG A CA 1
ATOM 670 C C . ARG A 1 89 ? 10.909 23.736 -8.289 1.00 45.88 89 ARG A C 1
ATOM 672 O O . ARG A 1 89 ? 11.103 23.148 -9.354 1.00 45.88 89 ARG A O 1
ATOM 679 N N . PRO A 1 90 ? 10.623 25.049 -8.226 1.00 42.88 90 PRO A N 1
ATOM 680 C CA . PRO A 1 90 ? 10.739 25.904 -9.400 1.00 42.88 90 PRO A CA 1
ATOM 681 C C . PRO A 1 90 ? 12.138 25.717 -9.994 1.00 42.88 90 PRO A C 1
ATOM 683 O O . PRO A 1 90 ? 13.133 25.877 -9.285 1.00 42.88 90 PRO A O 1
ATOM 686 N N . GLN A 1 91 ? 12.214 25.300 -11.256 1.00 39.06 91 GLN A N 1
ATOM 687 C CA . GLN A 1 91 ? 13.478 25.261 -11.987 1.00 39.06 91 GLN A CA 1
ATOM 688 C C . GLN A 1 91 ? 14.005 26.703 -12.091 1.00 39.06 91 GLN A C 1
ATOM 690 O O . GLN A 1 91 ? 13.230 27.578 -12.477 1.00 39.06 91 GLN A O 1
ATOM 695 N N . PRO A 1 92 ? 15.284 26.986 -11.791 1.00 39.91 92 PRO A N 1
ATOM 696 C CA . PRO A 1 92 ? 15.841 28.336 -11.908 1.00 39.91 92 PRO A CA 1
ATOM 697 C C . PRO A 1 92 ? 16.081 28.801 -13.362 1.00 39.91 92 PRO A C 1
ATOM 699 O O . PRO A 1 92 ? 16.605 29.889 -13.566 1.00 39.91 92 PRO A O 1
ATOM 702 N N . ASN A 1 93 ? 15.688 28.035 -14.386 1.00 46.00 93 ASN A N 1
ATOM 703 C CA . ASN A 1 93 ? 16.004 28.337 -15.788 1.00 46.00 93 ASN A CA 1
ATOM 704 C C . ASN A 1 93 ? 14.822 28.923 -16.563 1.00 46.00 93 ASN A C 1
ATOM 706 O O . ASN A 1 93 ? 14.294 28.291 -17.474 1.00 46.00 93 ASN A O 1
ATOM 710 N N . SER A 1 94 ? 14.414 30.137 -16.205 1.00 48.28 94 SER A N 1
ATOM 711 C CA . SER A 1 94 ? 13.639 31.014 -17.088 1.00 48.28 94 SER A CA 1
ATOM 712 C C . SER A 1 94 ? 13.491 32.382 -16.423 1.00 48.28 94 SER A C 1
ATOM 714 O O . SER A 1 94 ? 12.448 32.617 -15.828 1.00 48.28 94 SER A O 1
ATOM 716 N N . ILE A 1 95 ? 14.517 33.241 -16.480 1.00 39.12 95 ILE A N 1
ATOM 717 C CA . ILE A 1 95 ? 14.451 34.637 -16.967 1.00 39.12 95 ILE A CA 1
ATOM 718 C C . ILE A 1 95 ? 15.885 35.027 -17.373 1.00 39.12 95 ILE A C 1
ATOM 720 O O . ILE A 1 95 ? 16.826 34.862 -16.603 1.00 39.12 95 ILE A O 1
ATOM 724 N N . LEU A 1 96 ? 16.030 35.486 -18.615 1.00 42.34 96 LEU A N 1
ATOM 725 C CA . LEU A 1 96 ? 17.214 36.136 -19.173 1.00 42.34 96 LEU A CA 1
ATOM 726 C C . LEU A 1 96 ? 17.474 37.455 -18.429 1.00 42.34 96 LEU A C 1
ATOM 728 O O . LEU A 1 96 ? 16.622 38.337 -18.494 1.00 42.34 96 LEU A O 1
ATOM 732 N N . ASP A 1 97 ? 18.637 37.618 -17.804 1.00 34.62 97 ASP A N 1
ATOM 733 C CA . ASP A 1 97 ? 19.177 38.944 -17.475 1.00 34.62 97 ASP A CA 1
ATOM 734 C C . ASP A 1 97 ? 20.319 39.235 -18.465 1.00 34.62 97 ASP A C 1
ATOM 736 O O . ASP A 1 97 ? 21.318 38.507 -18.468 1.00 34.62 97 ASP A O 1
ATOM 740 N N . PRO A 1 98 ? 20.194 40.225 -19.369 1.00 45.28 98 PRO A N 1
ATOM 741 C CA . PRO A 1 98 ? 21.331 40.734 -20.111 1.00 45.28 98 PRO A CA 1
ATOM 742 C C . PRO A 1 98 ? 22.111 41.703 -19.217 1.00 45.28 98 PRO A C 1
ATOM 744 O O . PRO A 1 98 ? 21.523 42.427 -18.420 1.00 45.28 98 PRO A O 1
ATOM 747 N N . LEU A 1 99 ? 23.419 41.787 -19.464 1.00 44.41 99 LEU A N 1
ATOM 748 C CA . LEU A 1 99 ? 24.418 42.657 -18.831 1.00 44.41 99 LEU A CA 1
ATOM 749 C C . LEU A 1 99 ? 25.119 42.026 -17.623 1.00 44.41 99 LEU A C 1
ATOM 751 O O . LEU A 1 99 ? 24.633 42.103 -16.504 1.00 44.41 99 LEU A O 1
ATOM 755 N N . LEU A 1 100 ? 26.310 41.472 -17.878 1.00 35.62 100 LEU A N 1
ATOM 756 C CA . LEU A 1 100 ? 27.539 41.721 -17.112 1.00 35.62 100 LEU A CA 1
ATOM 757 C C . LEU A 1 100 ? 28.724 41.087 -17.872 1.00 35.62 100 LEU A C 1
ATOM 759 O O . LEU A 1 100 ? 29.056 39.919 -17.683 1.00 35.62 100 LEU A O 1
ATOM 763 N N . ASP A 1 101 ? 29.346 41.881 -18.749 1.00 36.25 101 ASP A N 1
ATOM 764 C CA . ASP A 1 101 ? 30.709 41.644 -19.239 1.00 36.25 101 ASP A CA 1
ATOM 765 C C . ASP A 1 101 ? 31.713 41.963 -18.111 1.00 36.25 101 ASP A C 1
ATOM 767 O O . ASP A 1 101 ? 31.596 43.018 -17.477 1.00 36.25 101 ASP A O 1
ATOM 771 N N . PRO A 1 102 ? 32.726 41.117 -17.844 1.00 34.62 102 PRO A N 1
ATOM 772 C CA . PRO A 1 102 ? 33.688 41.349 -16.777 1.00 34.62 102 PRO A CA 1
ATOM 773 C C . PRO A 1 102 ? 34.980 41.956 -17.336 1.00 34.62 102 PRO A C 1
ATOM 775 O O . PRO A 1 102 ? 35.981 41.254 -17.452 1.00 34.62 102 PRO A O 1
ATOM 778 N N . ASN A 1 103 ? 35.002 43.248 -17.689 1.00 37.66 103 ASN A N 1
ATOM 779 C CA . ASN A 1 103 ? 36.285 43.942 -17.866 1.00 37.66 103 ASN A CA 1
ATOM 780 C C . ASN A 1 103 ? 36.188 45.481 -17.856 1.00 37.66 103 ASN A C 1
ATOM 782 O O . ASN A 1 103 ? 35.950 46.080 -18.896 1.00 37.66 103 ASN A O 1
ATOM 786 N N . SER A 1 104 ? 36.444 46.118 -16.704 1.00 33.44 104 SER A N 1
ATOM 787 C CA . SER A 1 104 ? 37.106 47.439 -16.608 1.00 33.44 104 SER A CA 1
ATOM 788 C C . SER A 1 104 ? 37.180 47.930 -15.156 1.00 33.44 104 SER A C 1
ATOM 790 O O . SER A 1 104 ? 36.162 48.135 -14.497 1.00 33.44 104 SER A O 1
ATOM 792 N N . GLN A 1 105 ? 38.405 48.139 -14.672 1.00 35.53 105 GLN A N 1
ATOM 793 C CA . GLN A 1 105 ? 38.740 48.895 -13.460 1.00 35.53 105 GLN A CA 1
ATOM 794 C C . GLN A 1 105 ? 38.284 50.362 -13.591 1.00 35.53 105 GLN A C 1
ATOM 796 O O . GLN A 1 105 ? 38.408 50.899 -14.687 1.00 35.53 105 GLN A O 1
ATOM 801 N N . HIS A 1 106 ? 37.834 51.008 -12.496 1.00 34.34 106 HIS A N 1
ATOM 802 C CA . HIS A 1 106 ? 38.361 52.289 -11.956 1.00 34.34 106 HIS A CA 1
ATOM 803 C C . HIS A 1 106 ? 37.412 52.956 -10.911 1.00 34.34 106 HIS A C 1
ATOM 805 O O . HIS A 1 106 ? 36.243 53.195 -11.178 1.00 34.34 106 HIS A O 1
ATOM 811 N N . ASN A 1 107 ? 37.987 53.281 -9.741 1.00 31.91 107 ASN A N 1
ATOM 812 C CA . ASN A 1 107 ? 37.729 54.364 -8.760 1.00 31.91 107 ASN A CA 1
ATOM 813 C C . ASN A 1 107 ? 36.353 54.734 -8.141 1.00 31.91 107 ASN A C 1
ATOM 815 O O . ASN A 1 107 ? 35.457 55.265 -8.782 1.00 31.91 107 ASN A O 1
ATOM 819 N N . THR A 1 108 ? 36.371 54.672 -6.799 1.00 29.94 108 THR A N 1
ATOM 820 C CA . THR A 1 108 ? 36.053 55.704 -5.777 1.00 29.94 108 THR A CA 1
ATOM 821 C C . THR A 1 108 ? 34.735 56.495 -5.772 1.00 29.94 108 THR A C 1
ATOM 823 O O . THR A 1 108 ? 34.504 57.367 -6.602 1.00 29.94 108 THR A O 1
ATOM 826 N N . SER A 1 109 ? 34.082 56.394 -4.605 1.00 30.55 109 SER A N 1
ATOM 827 C CA . SER A 1 109 ? 33.642 57.470 -3.688 1.00 30.55 109 SER A CA 1
ATOM 828 C C . SER A 1 109 ? 32.149 57.501 -3.319 1.00 30.55 109 SER A C 1
ATOM 830 O O . SER A 1 109 ? 31.246 57.274 -4.111 1.00 30.55 109 SER A O 1
ATOM 832 N N . SER A 1 110 ? 31.963 57.729 -2.021 1.00 34.62 110 SER A N 1
ATOM 833 C CA . SER A 1 110 ? 30.774 57.780 -1.168 1.00 34.62 110 SER A CA 1
ATOM 834 C C . SER A 1 110 ? 29.651 58.730 -1.600 1.00 34.62 110 SER A C 1
ATOM 836 O O . SER A 1 110 ? 29.952 59.849 -2.004 1.00 34.62 110 SER A O 1
ATOM 838 N N . SER A 1 111 ? 28.385 58.387 -1.307 1.00 30.02 111 SER A N 1
ATOM 839 C CA . SER A 1 111 ? 27.456 59.237 -0.516 1.00 30.02 111 SER A CA 1
ATOM 840 C C . SER A 1 111 ? 26.023 58.667 -0.371 1.00 30.02 111 SER A C 1
ATOM 842 O O . SER A 1 111 ? 25.375 58.281 -1.331 1.00 30.02 111 SER A O 1
ATOM 844 N N . SER A 1 112 ? 25.584 58.612 0.894 1.00 30.66 112 SER A N 1
ATOM 845 C CA . SER A 1 112 ? 24.256 58.870 1.497 1.00 30.66 112 SER A CA 1
ATOM 846 C C . SER A 1 112 ? 22.902 58.593 0.801 1.00 30.66 112 SER A C 1
ATOM 848 O O . SER A 1 112 ? 22.614 59.080 -0.284 1.00 30.66 112 SER A O 1
ATOM 850 N N . SER A 1 113 ? 21.989 58.101 1.659 1.00 30.58 113 SER A N 1
ATOM 851 C CA . SER A 1 113 ? 20.565 58.479 1.852 1.00 30.58 113 SER A CA 1
ATOM 852 C C . SER A 1 113 ? 19.443 57.544 1.348 1.00 30.58 113 SER A C 1
ATOM 854 O O . SER A 1 113 ? 19.044 57.532 0.194 1.00 30.58 113 SER A O 1
ATOM 856 N N . SER A 1 114 ? 18.918 56.779 2.316 1.00 32.72 114 SER A N 1
ATOM 857 C CA . SER A 1 114 ? 17.501 56.502 2.628 1.00 32.72 114 SER A CA 1
ATOM 858 C C . SER A 1 114 ? 16.425 56.626 1.537 1.00 32.72 114 SER A C 1
ATOM 860 O O . SER A 1 114 ? 16.063 57.730 1.139 1.00 32.72 114 SER A O 1
ATOM 862 N N . SER A 1 115 ? 15.717 55.524 1.266 1.00 31.05 115 SER A N 1
ATOM 863 C CA . SER A 1 115 ? 14.243 55.505 1.302 1.00 31.05 115 SER A CA 1
ATOM 864 C C . SER A 1 115 ? 13.680 54.079 1.300 1.00 31.05 115 SER A C 1
ATOM 866 O O . SER A 1 115 ? 14.125 53.170 0.610 1.00 31.05 115 SER A O 1
ATOM 868 N N . SER A 1 116 ? 12.697 53.909 2.170 1.00 35.28 116 SER A N 1
ATOM 869 C CA . SER A 1 116 ? 11.903 52.732 2.482 1.00 35.28 116 SER A CA 1
ATOM 870 C C . SER A 1 116 ? 11.019 52.251 1.328 1.00 35.28 116 SER A C 1
ATOM 872 O O . SER A 1 116 ? 10.192 53.007 0.828 1.00 35.28 116 SER A O 1
ATOM 874 N N . SER A 1 117 ? 11.081 50.957 1.011 1.00 33.47 117 SER A N 1
ATOM 875 C CA . SER A 1 117 ? 9.917 50.187 0.553 1.00 33.47 117 SER A CA 1
ATOM 876 C C . SER A 1 117 ? 10.129 48.695 0.827 1.00 33.47 117 SER A C 1
ATOM 878 O O . SER A 1 117 ? 11.090 48.057 0.407 1.00 33.47 117 SER A O 1
ATOM 880 N N . SER A 1 118 ? 9.228 48.159 1.640 1.00 37.28 118 SER A N 1
ATOM 881 C CA . SER A 1 118 ? 9.216 46.799 2.156 1.00 37.28 118 SER A CA 1
ATOM 882 C C . SER A 1 118 ? 8.908 45.780 1.056 1.00 37.28 118 SER A C 1
ATOM 884 O O . SER A 1 118 ? 7.751 45.418 0.867 1.00 37.28 118 SER A O 1
ATOM 886 N N . ASN A 1 119 ? 9.921 45.236 0.383 1.00 35.88 119 ASN A N 1
ATOM 887 C CA . ASN A 1 119 ? 9.743 44.043 -0.453 1.00 35.88 119 ASN A CA 1
ATOM 888 C C . ASN A 1 119 ? 9.862 42.765 0.390 1.00 35.88 119 ASN A C 1
ATOM 890 O O . ASN A 1 119 ? 10.833 42.015 0.321 1.00 35.88 119 ASN A O 1
ATOM 894 N N . ARG A 1 120 ? 8.820 42.488 1.185 1.00 35.38 120 ARG A N 1
ATOM 895 C CA . ARG A 1 120 ? 8.523 41.136 1.689 1.00 35.38 120 ARG A CA 1
ATOM 896 C C . ARG A 1 120 ? 7.879 40.312 0.567 1.00 35.38 120 ARG A C 1
ATOM 898 O O . ARG A 1 120 ? 6.698 39.991 0.624 1.00 35.38 120 ARG A O 1
ATOM 905 N N . ALA A 1 121 ? 8.655 39.967 -0.453 1.00 39.25 121 ALA A N 1
ATOM 906 C CA . ALA A 1 121 ? 8.246 39.030 -1.498 1.00 39.25 121 ALA A CA 1
ATOM 907 C C . ALA A 1 121 ? 9.050 37.727 -1.371 1.00 39.25 121 ALA A C 1
ATOM 909 O O . ALA A 1 121 ? 9.879 37.402 -2.210 1.00 39.25 121 ALA A O 1
ATOM 910 N N . SER A 1 122 ? 8.839 36.983 -0.284 1.00 40.81 122 SER A N 1
ATOM 911 C CA . SER A 1 122 ? 9.380 35.620 -0.140 1.00 40.81 122 SER A CA 1
ATOM 912 C C . SER A 1 122 ? 8.478 34.707 0.693 1.00 40.81 122 SER A C 1
ATOM 914 O O . SER A 1 122 ? 8.942 33.806 1.387 1.00 40.81 122 SER A O 1
ATOM 916 N N . ALA A 1 123 ? 7.162 34.908 0.607 1.00 39.09 123 ALA A N 1
ATOM 917 C CA . ALA A 1 123 ? 6.188 34.002 1.195 1.00 39.09 123 ALA A CA 1
ATOM 918 C C . ALA A 1 123 ? 5.317 33.376 0.097 1.00 39.09 123 ALA A C 1
ATOM 920 O O . ALA A 1 123 ? 4.568 34.053 -0.602 1.00 39.09 123 ALA A O 1
ATOM 921 N N . THR A 1 124 ? 5.417 32.048 0.000 1.00 42.38 124 THR A N 1
ATOM 922 C CA . THR A 1 124 ? 4.334 31.143 -0.409 1.00 42.38 124 THR A CA 1
ATOM 923 C C . THR A 1 124 ? 3.790 31.289 -1.837 1.00 42.38 124 THR A C 1
ATOM 925 O O . THR A 1 124 ? 2.625 31.623 -2.030 1.00 42.38 124 THR A O 1
ATOM 928 N N . SER A 1 125 ? 4.560 30.890 -2.854 1.00 44.66 125 SER A N 1
ATOM 929 C CA . SER A 1 125 ? 3.933 30.315 -4.057 1.00 44.66 125 SER A CA 1
ATOM 930 C C . SER A 1 125 ? 3.929 28.795 -3.928 1.00 44.66 125 SER A C 1
ATOM 932 O O . SER A 1 125 ? 4.719 28.079 -4.536 1.00 44.66 125 SER A O 1
ATOM 934 N N . LEU A 1 126 ? 3.032 28.304 -3.069 1.00 46.28 126 LEU A N 1
ATOM 935 C CA . LEU A 1 126 ? 2.709 26.887 -2.926 1.00 46.28 126 LEU A CA 1
ATOM 936 C C . LEU A 1 126 ? 1.794 26.398 -4.085 1.00 46.28 126 LEU A C 1
ATOM 938 O O . LEU A 1 126 ? 0.889 25.596 -3.874 1.00 46.28 126 LEU A O 1
ATOM 942 N N . LYS A 1 127 ? 1.953 26.935 -5.302 1.00 50.41 127 LYS A N 1
ATOM 943 C CA . LYS A 1 127 ? 0.866 26.962 -6.301 1.00 50.41 127 LYS A CA 1
ATOM 944 C C . LYS A 1 127 ? 0.940 25.939 -7.437 1.00 50.41 127 LYS A C 1
ATOM 946 O O . LYS A 1 127 ? 0.085 25.981 -8.309 1.00 50.41 127 LYS A O 1
ATOM 951 N N . SER A 1 128 ? 1.874 24.989 -7.426 1.00 52.94 128 SER A N 1
ATOM 952 C CA . SER A 1 128 ? 1.804 23.865 -8.373 1.00 52.94 128 SER A CA 1
ATOM 953 C C . SER A 1 128 ? 2.336 22.576 -7.754 1.00 52.94 128 SER A C 1
ATOM 955 O O . SER A 1 128 ? 3.525 22.268 -7.826 1.00 52.94 128 SER A O 1
ATOM 957 N N . SER A 1 129 ? 1.451 21.826 -7.089 1.00 67.12 129 SER A N 1
ATOM 958 C CA . SER A 1 129 ? 1.713 20.417 -6.784 1.00 67.12 129 SER A CA 1
ATOM 959 C C . SER A 1 129 ? 1.145 19.575 -7.922 1.00 67.12 129 SER A C 1
ATOM 961 O O . SER A 1 129 ? -0.081 19.503 -8.066 1.00 67.12 129 SER A O 1
ATOM 963 N N . ALA A 1 130 ? 2.004 18.931 -8.704 1.00 83.06 130 ALA A N 1
ATOM 964 C CA . ALA A 1 130 ? 1.550 17.946 -9.673 1.00 83.06 130 ALA A CA 1
ATOM 965 C C . ALA A 1 130 ? 1.097 16.681 -8.928 1.00 83.06 130 ALA A C 1
ATOM 967 O O . ALA A 1 130 ? 1.633 16.327 -7.874 1.00 83.06 130 ALA A O 1
ATOM 968 N N . LYS A 1 131 ? 0.070 16.008 -9.436 1.00 89.88 131 LYS A N 1
ATOM 969 C CA . LYS A 1 131 ? -0.326 14.672 -8.989 1.00 89.88 131 LYS A CA 1
ATOM 970 C C . LYS A 1 131 ? 0.273 13.659 -9.949 1.00 89.88 131 LYS A C 1
ATOM 972 O O . LYS A 1 131 ? 0.238 13.857 -11.155 1.00 89.88 131 LYS A O 1
ATOM 977 N N . GLU A 1 132 ? 0.799 12.574 -9.413 1.00 93.06 132 GLU A N 1
ATOM 978 C CA . GLU A 1 132 ? 1.403 11.502 -10.194 1.00 93.06 132 GLU A CA 1
ATOM 979 C C . GLU A 1 132 ? 0.737 10.179 -9.838 1.00 93.06 132 GLU A C 1
ATOM 981 O O . GLU A 1 132 ? 0.597 9.871 -8.653 1.00 93.06 132 GLU A O 1
ATOM 986 N N . LEU A 1 133 ? 0.369 9.394 -10.847 1.00 95.00 133 LEU A N 1
ATOM 987 C CA . LEU A 1 133 ? -0.043 8.000 -10.728 1.00 95.00 133 LEU A CA 1
ATOM 988 C C . LEU A 1 133 ? 1.070 7.112 -11.279 1.00 95.00 133 LEU A C 1
ATOM 990 O O . LEU A 1 133 ? 1.401 7.181 -12.459 1.00 95.00 133 LEU A O 1
ATOM 994 N N . TRP A 1 134 ? 1.621 6.267 -10.420 1.00 96.38 134 TRP A N 1
ATOM 995 C CA . TRP A 1 134 ? 2.629 5.274 -10.756 1.00 96.38 134 TRP A CA 1
ATOM 996 C C . TRP A 1 134 ? 1.964 3.910 -10.892 1.00 96.38 134 TRP A C 1
ATOM 998 O O . TRP A 1 134 ? 1.224 3.491 -10.000 1.00 96.38 134 TRP A O 1
ATOM 1008 N N . VAL A 1 135 ? 2.239 3.222 -11.994 1.00 96.69 135 VAL A N 1
ATOM 1009 C CA . VAL A 1 135 ? 1.755 1.869 -12.285 1.00 96.69 135 VAL A CA 1
ATOM 1010 C C . VAL A 1 135 ? 2.958 0.964 -12.496 1.00 96.69 135 VAL A C 1
ATOM 1012 O O . VAL A 1 135 ? 3.873 1.354 -13.216 1.00 96.69 135 VAL A O 1
ATOM 1015 N N . PHE A 1 136 ? 2.950 -0.217 -11.882 1.00 97.19 136 PHE A N 1
ATOM 1016 C CA . PHE A 1 136 ? 4.030 -1.201 -11.918 1.00 97.19 136 PHE A CA 1
ATOM 1017 C C . PHE A 1 136 ? 3.519 -2.537 -12.457 1.00 97.19 136 PHE A C 1
ATOM 1019 O O . PHE A 1 136 ? 2.392 -2.932 -12.156 1.00 97.19 136 PHE A O 1
ATOM 1026 N N . TRP A 1 137 ? 4.343 -3.245 -13.228 1.00 96.06 137 TRP A N 1
ATOM 1027 C CA . TRP A 1 137 ? 4.014 -4.574 -13.747 1.00 96.06 137 TRP A CA 1
ATOM 1028 C C . TRP A 1 137 ? 5.272 -5.381 -14.091 1.00 96.06 137 TRP A C 1
ATOM 1030 O O . TRP A 1 137 ? 6.373 -4.838 -14.174 1.00 96.06 137 TRP A O 1
ATOM 1040 N N . TYR A 1 138 ? 5.085 -6.680 -14.314 1.00 94.38 138 TYR A N 1
ATOM 1041 C CA . TYR A 1 138 ? 6.086 -7.587 -14.879 1.00 94.38 138 TYR A CA 1
ATOM 1042 C C . TYR A 1 138 ? 5.596 -8.103 -16.232 1.00 94.38 138 TYR A C 1
ATOM 1044 O O . TYR A 1 138 ? 4.391 -8.164 -16.469 1.00 94.38 138 TYR A O 1
ATOM 1052 N N . GLY A 1 139 ? 6.522 -8.499 -17.108 1.00 93.31 139 GLY A N 1
ATOM 1053 C CA . GLY A 1 139 ? 6.176 -9.038 -18.424 1.00 93.31 139 GLY A CA 1
ATOM 1054 C C . GLY A 1 139 ? 5.606 -7.976 -19.366 1.00 93.31 139 GLY A C 1
ATOM 1055 O O . GLY A 1 139 ? 6.208 -6.905 -19.539 1.00 93.31 139 GLY A O 1
ATOM 1056 N N . ASP A 1 140 ? 4.480 -8.293 -19.998 1.00 91.69 140 ASP A N 1
ATOM 1057 C CA . ASP A 1 140 ? 3.814 -7.424 -20.967 1.00 91.69 140 ASP A CA 1
ATOM 1058 C C . ASP A 1 140 ? 3.026 -6.304 -20.288 1.00 91.69 140 ASP A C 1
ATOM 1060 O O . ASP A 1 140 ? 2.589 -6.412 -19.143 1.00 91.69 140 ASP A O 1
ATOM 1064 N N . GLU A 1 141 ? 2.880 -5.184 -20.993 1.00 89.88 141 GLU A N 1
ATOM 1065 C CA . GLU A 1 141 ? 2.133 -4.043 -20.477 1.00 89.88 141 GLU A CA 1
ATOM 1066 C C . GLU A 1 141 ? 0.643 -4.394 -20.311 1.00 89.88 141 GLU A C 1
ATOM 1068 O O . GLU A 1 141 ? 0.027 -4.850 -21.277 1.00 89.88 141 GLU A O 1
ATOM 1073 N N . PRO A 1 142 ? 0.044 -4.169 -19.124 1.00 91.00 142 PRO A N 1
ATOM 1074 C CA . PRO A 1 142 ? -1.385 -4.391 -18.934 1.00 91.00 142 PRO A CA 1
ATOM 1075 C C . PRO A 1 142 ? -2.206 -3.403 -19.775 1.00 91.00 142 PRO A C 1
ATOM 1077 O O . PRO A 1 142 ? -1.768 -2.280 -20.027 1.00 91.00 142 PRO A O 1
ATOM 1080 N N . ASP A 1 143 ? -3.430 -3.771 -20.161 1.00 89.75 143 ASP A N 1
ATOM 1081 C CA . ASP A 1 143 ? -4.336 -2.825 -20.822 1.00 89.75 143 ASP A CA 1
ATOM 1082 C C . ASP A 1 143 ? -4.804 -1.746 -19.830 1.00 89.75 143 ASP A C 1
ATOM 1084 O O . ASP A 1 143 ? -5.611 -1.985 -18.930 1.00 89.75 143 ASP A O 1
ATOM 1088 N N . LEU A 1 144 ? -4.270 -0.535 -19.995 1.00 90.50 144 LEU A N 1
ATOM 1089 C CA . LEU A 1 144 ? -4.571 0.623 -19.153 1.00 90.50 144 LEU A CA 1
ATOM 1090 C C . LEU A 1 144 ? -5.619 1.559 -19.772 1.00 90.50 144 LEU A C 1
ATOM 1092 O O . LEU A 1 144 ? -5.960 2.568 -19.151 1.00 90.50 144 LEU A O 1
ATOM 1096 N N . SER A 1 145 ? -6.151 1.235 -20.955 1.00 87.06 145 SER A N 1
ATOM 1097 C CA . SER A 1 145 ? -6.984 2.141 -21.761 1.00 87.06 145 SER A CA 1
ATOM 1098 C C . SER A 1 145 ? -8.275 2.559 -21.053 1.00 87.06 145 SER A C 1
ATOM 1100 O O . SER A 1 145 ? -8.676 3.718 -21.123 1.00 87.06 145 SER A O 1
ATOM 1102 N N . ASN A 1 146 ? -8.902 1.627 -20.329 1.00 89.56 146 ASN A N 1
ATOM 1103 C CA . ASN A 1 146 ? -10.141 1.860 -19.574 1.00 89.56 146 ASN A CA 1
ATOM 1104 C C . ASN A 1 146 ? -9.896 2.235 -18.101 1.00 89.56 146 ASN A C 1
ATOM 1106 O O . ASN A 1 146 ? -10.816 2.648 -17.391 1.00 89.56 146 ASN A O 1
ATOM 1110 N N . LEU A 1 147 ? -8.660 2.076 -17.622 1.00 91.81 147 LEU A N 1
ATOM 1111 C CA . LEU A 1 147 ? -8.299 2.322 -16.227 1.00 91.81 147 LEU A CA 1
ATOM 1112 C C . LEU A 1 147 ? -7.822 3.757 -16.033 1.00 91.81 147 LEU A C 1
ATOM 1114 O O . LEU A 1 147 ? -8.263 4.436 -15.102 1.00 91.81 147 LEU A O 1
ATOM 1118 N N . VAL A 1 148 ? -6.971 4.236 -16.938 1.00 92.31 148 VAL A N 1
ATOM 1119 C CA . VAL A 1 148 ? -6.340 5.550 -16.855 1.00 92.31 148 VAL A CA 1
ATOM 1120 C C . VAL A 1 148 ? -7.158 6.579 -17.624 1.00 92.31 148 VAL A C 1
ATOM 1122 O O . VAL A 1 148 ? -7.478 6.407 -18.796 1.00 92.31 148 VAL A O 1
ATOM 1125 N N . ALA A 1 149 ? -7.502 7.673 -16.949 1.00 90.56 149 ALA A N 1
ATOM 1126 C CA . ALA A 1 149 ? -8.271 8.759 -17.529 1.00 90.56 149 ALA A CA 1
ATOM 1127 C C . ALA A 1 149 ? -7.554 9.326 -18.774 1.00 90.56 149 ALA A C 1
ATOM 1129 O O . ALA A 1 149 ? -6.348 9.585 -18.721 1.00 90.56 149 ALA A O 1
ATOM 1130 N N . PRO A 1 150 ? -8.265 9.583 -19.886 1.00 86.44 150 PRO A N 1
ATOM 1131 C CA . PRO A 1 150 ? -7.647 9.989 -21.150 1.00 86.44 150 PRO A CA 1
ATOM 1132 C C . PRO A 1 150 ? -6.882 11.314 -21.044 1.00 86.44 150 PRO A C 1
ATOM 1134 O O . PRO A 1 150 ? -5.980 11.572 -21.831 1.00 86.44 150 PRO A O 1
ATOM 1137 N N . GLN A 1 151 ? -7.209 12.161 -20.066 1.00 86.12 151 GLN A N 1
ATOM 1138 C CA . GLN A 1 151 ? -6.486 13.399 -19.774 1.00 86.12 151 GLN A CA 1
ATOM 1139 C C . GLN A 1 151 ? -5.046 13.139 -19.308 1.00 86.12 151 GLN A C 1
ATOM 1141 O O . GLN A 1 151 ? -4.168 13.950 -19.579 1.00 86.12 151 GLN A O 1
ATOM 1146 N N . LEU A 1 152 ? -4.808 12.008 -18.642 1.00 84.56 152 LEU A N 1
ATOM 1147 C CA . LEU A 1 152 ? -3.490 11.578 -18.181 1.00 84.56 152 LEU A CA 1
ATOM 1148 C C . LEU A 1 152 ? -2.689 10.901 -19.292 1.00 84.56 152 LEU A C 1
ATOM 1150 O O . LEU A 1 152 ? -1.477 11.072 -19.372 1.00 84.56 152 LEU A O 1
ATOM 1154 N N . SER A 1 153 ? -3.374 10.149 -20.155 1.00 74.50 153 SER A N 1
ATOM 1155 C CA . SER A 1 153 ? -2.762 9.395 -21.254 1.00 74.50 153 SER A CA 1
ATOM 1156 C C . SER A 1 153 ? -2.334 10.269 -22.439 1.00 74.50 153 SER A C 1
ATOM 1158 O O . SER A 1 153 ? -1.645 9.787 -23.330 1.00 74.50 153 SER A O 1
ATOM 1160 N N . LYS A 1 154 ? -2.746 11.545 -22.472 1.00 60.25 154 LYS A N 1
ATOM 1161 C CA . LYS A 1 154 ? -2.363 12.519 -23.512 1.00 60.25 154 LYS A CA 1
ATOM 1162 C C . LYS A 1 154 ? -0.923 13.022 -23.380 1.00 60.25 154 LYS A C 1
ATOM 1164 O O . LYS A 1 154 ? -0.379 13.519 -24.361 1.00 60.25 154 LYS A O 1
ATOM 1169 N N . GLY A 1 155 ? -0.326 12.931 -22.191 1.00 61.19 155 GLY A N 1
ATOM 1170 C CA . GLY A 1 155 ? 1.098 13.193 -21.996 1.00 61.19 155 GLY A CA 1
ATOM 1171 C C . GLY A 1 155 ? 1.909 11.924 -22.239 1.00 61.19 155 GLY A C 1
ATOM 1172 O O . GLY A 1 155 ? 1.448 10.835 -21.897 1.00 61.19 155 GLY A O 1
ATOM 1173 N N . ASP A 1 156 ? 3.118 12.054 -22.791 1.00 58.91 156 ASP A N 1
ATOM 1174 C CA . ASP A 1 156 ? 4.074 10.943 -22.813 1.00 58.91 156 ASP A CA 1
ATOM 1175 C C . ASP A 1 156 ? 4.499 10.660 -21.365 1.00 58.91 156 ASP A C 1
ATOM 1177 O O . ASP A 1 156 ? 5.364 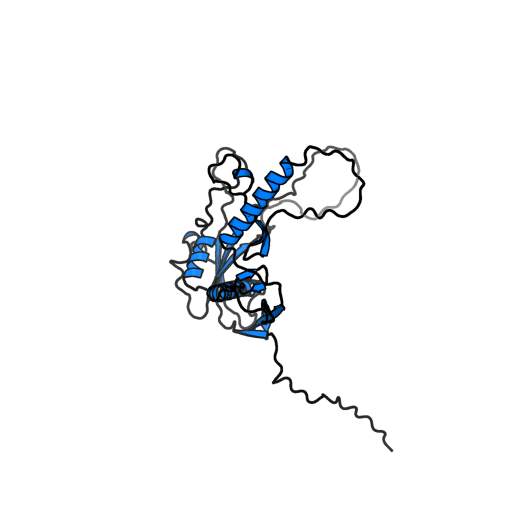11.323 -20.787 1.00 58.91 156 ASP A O 1
ATOM 1181 N N . GLY A 1 157 ? 3.758 9.770 -20.706 1.00 67.81 157 GLY A N 1
ATOM 1182 C CA . GLY A 1 157 ? 4.031 9.378 -19.334 1.00 67.81 157 GLY A CA 1
ATOM 1183 C C . GLY A 1 157 ? 5.418 8.756 -19.251 1.00 67.81 157 GLY A C 1
ATOM 1184 O O . GLY A 1 157 ? 5.776 7.919 -20.078 1.00 67.81 157 GLY A O 1
ATOM 1185 N N . THR A 1 158 ? 6.205 9.128 -18.242 1.00 82.12 158 THR A N 1
ATOM 1186 C CA . THR A 1 158 ? 7.561 8.593 -18.094 1.00 82.12 158 THR A CA 1
ATOM 1187 C C . THR A 1 158 ? 7.488 7.088 -17.862 1.00 82.12 158 THR A C 1
ATOM 1189 O O . THR A 1 158 ? 6.928 6.636 -16.860 1.00 82.12 158 THR A O 1
ATOM 1192 N N . LYS A 1 159 ? 8.037 6.307 -18.794 1.00 87.81 159 LYS A N 1
ATOM 1193 C CA . LYS A 1 159 ? 8.184 4.855 -18.662 1.00 87.81 159 LYS A CA 1
ATOM 1194 C C . LYS A 1 159 ? 9.591 4.527 -18.187 1.00 87.81 159 LYS A C 1
ATOM 1196 O O . LYS A 1 159 ? 10.545 5.209 -18.552 1.00 87.81 159 LYS A O 1
ATOM 1201 N N . GLY A 1 160 ? 9.717 3.466 -17.409 1.00 89.38 160 GLY A N 1
ATOM 1202 C CA . GLY A 1 160 ? 11.007 2.918 -17.025 1.00 89.38 160 GLY A CA 1
ATOM 1203 C C . GLY A 1 160 ? 10.930 1.417 -16.800 1.00 89.38 160 GLY A C 1
ATOM 1204 O O . GLY A 1 160 ? 9.848 0.826 -16.759 1.00 89.38 160 GLY A O 1
ATOM 1205 N N . SER A 1 161 ? 12.099 0.801 -16.701 1.00 90.50 161 SER A N 1
ATOM 1206 C CA . SER A 1 161 ? 12.272 -0.626 -16.451 1.00 90.50 161 SER A CA 1
ATOM 1207 C C . SER A 1 161 ? 13.468 -0.836 -15.535 1.00 90.50 161 SER A C 1
ATOM 1209 O O . SER A 1 161 ? 14.347 0.023 -15.463 1.00 90.50 161 SER A O 1
ATOM 1211 N N . TRP A 1 162 ? 13.482 -1.970 -14.837 1.00 87.81 162 TRP A N 1
ATOM 1212 C CA . TRP A 1 162 ? 14.657 -2.480 -14.142 1.00 87.81 162 TRP A CA 1
ATOM 1213 C C . TRP A 1 162 ? 15.871 -2.451 -15.070 1.00 87.81 162 TRP A C 1
ATOM 1215 O O . TRP A 1 162 ? 15.776 -2.929 -16.204 1.00 87.81 162 TRP A O 1
ATOM 1225 N N . ASP A 1 163 ? 16.984 -1.923 -14.567 1.00 88.44 163 ASP A N 1
ATOM 1226 C CA . ASP A 1 163 ? 18.288 -1.972 -15.218 1.00 88.44 163 ASP A CA 1
ATOM 1227 C C . ASP A 1 163 ? 19.208 -2.940 -14.466 1.00 88.44 163 ASP A C 1
ATOM 1229 O O . ASP A 1 163 ? 19.216 -2.962 -13.238 1.00 88.44 163 ASP A O 1
ATOM 1233 N N . TRP A 1 164 ? 19.973 -3.753 -15.188 1.00 85.88 164 TRP A N 1
ATOM 1234 C CA . TRP A 1 164 ? 20.829 -4.776 -14.581 1.00 85.88 164 TRP A CA 1
ATOM 1235 C C . TRP A 1 164 ? 22.136 -4.198 -14.023 1.00 85.88 164 TRP A C 1
ATOM 1237 O O . TRP A 1 164 ? 22.700 -4.786 -13.107 1.00 85.88 164 TRP A O 1
ATOM 1247 N N . GLU A 1 165 ? 22.596 -3.047 -14.527 1.00 87.06 165 GLU A N 1
ATOM 1248 C CA . GLU A 1 165 ? 23.804 -2.376 -14.027 1.00 87.06 165 GLU A CA 1
ATOM 1249 C C . GLU A 1 165 ? 23.496 -1.478 -12.826 1.00 87.06 165 GLU A C 1
ATOM 1251 O O . GLU A 1 165 ? 24.202 -1.496 -11.817 1.00 87.06 165 GLU A O 1
ATOM 1256 N N . THR A 1 166 ? 22.438 -0.669 -12.932 1.00 85.81 166 THR A N 1
ATOM 1257 C CA . THR A 1 166 ? 22.125 0.374 -11.942 1.00 85.81 166 THR A CA 1
ATOM 1258 C C . THR A 1 166 ? 20.941 0.043 -11.031 1.00 85.81 166 THR A C 1
ATOM 1260 O O . THR A 1 166 ? 20.747 0.708 -10.005 1.00 85.81 166 THR A O 1
ATOM 1263 N N . GLY A 1 167 ? 20.161 -0.993 -11.352 1.00 88.94 167 GLY A N 1
ATOM 1264 C CA . GLY A 1 167 ? 18.966 -1.384 -10.608 1.00 88.94 167 GLY A CA 1
ATOM 1265 C C . GLY A 1 167 ? 17.835 -0.352 -10.680 1.00 88.94 167 GLY A C 1
ATOM 1266 O O . GLY A 1 167 ? 17.744 0.475 -11.587 1.00 88.94 167 GLY A O 1
ATOM 1267 N N . LEU A 1 168 ? 16.937 -0.373 -9.687 1.00 89.81 168 LEU A N 1
ATOM 1268 C CA . LEU A 1 168 ? 15.948 0.696 -9.505 1.00 89.81 168 LEU A CA 1
ATOM 1269 C C . LEU A 1 168 ? 16.556 1.900 -8.787 1.00 89.81 168 LEU A C 1
ATOM 1271 O O . LEU A 1 168 ? 17.117 1.787 -7.687 1.00 89.81 168 LEU A O 1
ATOM 1275 N N . SER A 1 169 ? 16.270 3.092 -9.315 1.00 90.69 169 SER A N 1
ATOM 1276 C CA . SER A 1 169 ? 16.527 4.345 -8.606 1.00 90.69 169 SER A CA 1
ATOM 1277 C C . SER A 1 169 ? 15.901 4.327 -7.203 1.00 90.69 169 SER A C 1
ATOM 1279 O O . SER A 1 169 ? 14.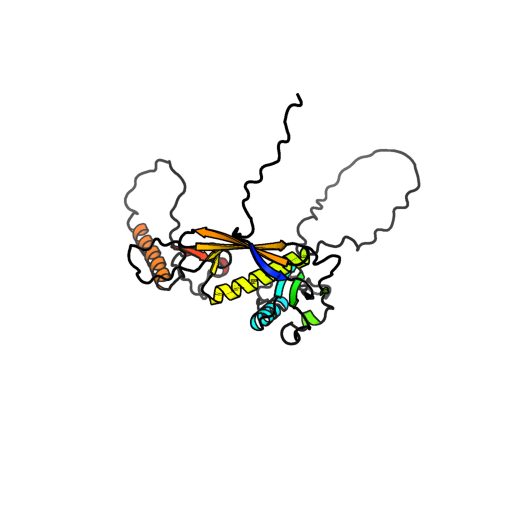865 3.699 -6.962 1.00 90.69 169 SER A O 1
ATOM 1281 N N . TYR A 1 170 ? 16.526 5.017 -6.244 1.00 90.50 170 TYR A N 1
ATOM 1282 C CA . TYR A 1 170 ? 16.000 5.096 -4.874 1.00 90.50 170 TYR A CA 1
ATOM 1283 C C . TYR A 1 170 ? 14.561 5.629 -4.848 1.00 90.50 170 TYR A C 1
ATOM 1285 O O . TYR A 1 170 ? 13.710 5.087 -4.147 1.00 90.50 170 TYR A O 1
ATOM 1293 N N . GLU A 1 171 ? 14.266 6.640 -5.668 1.00 92.38 171 GLU A N 1
ATOM 1294 C CA . GLU A 1 171 ? 12.911 7.160 -5.816 1.00 92.38 171 GLU A CA 1
ATOM 1295 C C . GLU A 1 171 ? 11.938 6.059 -6.249 1.00 92.38 171 GLU A C 1
ATOM 1297 O O . GLU A 1 171 ? 10.956 5.812 -5.546 1.00 92.38 171 GLU A O 1
ATOM 1302 N N . CYS A 1 172 ? 12.241 5.344 -7.335 1.00 93.44 172 CYS A N 1
ATOM 1303 C CA . CYS A 1 172 ? 11.378 4.278 -7.830 1.00 93.44 172 CYS A CA 1
ATOM 1304 C C . CYS A 1 172 ? 11.177 3.180 -6.774 1.00 93.44 172 CYS A C 1
ATOM 1306 O O . CYS A 1 172 ? 10.042 2.760 -6.546 1.00 93.44 172 CYS A O 1
ATOM 1308 N N . ARG A 1 173 ? 12.236 2.789 -6.046 1.00 94.25 173 ARG A N 1
ATOM 1309 C CA . ARG A 1 173 ? 12.145 1.834 -4.924 1.00 94.25 173 ARG A CA 1
ATOM 1310 C C . ARG A 1 173 ? 11.174 2.307 -3.847 1.00 94.25 173 ARG A C 1
ATOM 1312 O O . ARG A 1 173 ? 10.290 1.557 -3.447 1.00 94.25 173 ARG A O 1
ATOM 1319 N N . THR A 1 174 ? 11.280 3.561 -3.404 1.00 95.00 174 THR A N 1
ATOM 1320 C CA . THR A 1 174 ? 10.387 4.089 -2.357 1.00 95.00 174 THR A CA 1
ATOM 1321 C C . THR A 1 174 ? 8.924 4.156 -2.793 1.00 95.00 174 THR A C 1
ATOM 1323 O O . THR A 1 174 ? 8.028 3.953 -1.971 1.00 95.00 174 THR A O 1
ATOM 1326 N N . ILE A 1 175 ? 8.661 4.426 -4.074 1.00 96.44 175 ILE A N 1
ATOM 1327 C CA . ILE A 1 175 ? 7.302 4.453 -4.617 1.00 96.44 175 ILE A CA 1
ATOM 1328 C C . ILE A 1 175 ? 6.752 3.036 -4.781 1.00 96.44 175 ILE A C 1
ATOM 1330 O O . ILE A 1 175 ? 5.623 2.777 -4.364 1.00 96.44 175 ILE A O 1
ATOM 1334 N N . LEU A 1 176 ? 7.563 2.098 -5.269 1.00 97.12 176 LEU A N 1
ATOM 1335 C CA . LEU A 1 176 ? 7.203 0.686 -5.328 1.00 97.12 176 LEU A CA 1
ATOM 1336 C C . LEU A 1 176 ? 6.880 0.124 -3.937 1.00 97.12 176 LEU A C 1
ATOM 1338 O O . LEU A 1 176 ? 5.864 -0.541 -3.769 1.00 97.12 176 LEU A O 1
ATOM 1342 N N . PHE A 1 177 ? 7.678 0.446 -2.915 1.00 97.56 177 PHE A N 1
ATOM 1343 C CA . PHE A 1 177 ? 7.407 0.023 -1.536 1.00 97.56 177 PHE A CA 1
ATOM 1344 C C . PHE A 1 177 ? 6.058 0.530 -1.024 1.00 97.56 177 PHE A C 1
ATOM 1346 O O . PHE A 1 177 ? 5.361 -0.193 -0.316 1.00 97.56 177 PHE A O 1
ATOM 1353 N N . LYS A 1 178 ? 5.640 1.742 -1.411 1.00 96.44 178 LYS A N 1
ATOM 1354 C CA . LYS A 1 178 ? 4.291 2.235 -1.099 1.00 96.44 178 LYS A CA 1
ATOM 1355 C C . LYS A 1 178 ? 3.211 1.443 -1.833 1.00 96.44 178 LYS A C 1
ATOM 1357 O O . LYS A 1 178 ? 2.203 1.116 -1.218 1.00 96.44 178 LYS A O 1
ATOM 1362 N N . ALA A 1 179 ? 3.415 1.116 -3.110 1.00 97.69 179 ALA A N 1
ATOM 1363 C CA . ALA A 1 179 ? 2.475 0.291 -3.868 1.00 97.69 179 ALA A CA 1
ATOM 1364 C C . ALA A 1 179 ? 2.331 -1.115 -3.250 1.00 97.69 179 ALA A C 1
ATOM 1366 O O . ALA A 1 179 ? 1.212 -1.584 -3.054 1.00 97.69 179 ALA A O 1
ATOM 1367 N N . LEU A 1 180 ? 3.444 -1.743 -2.850 1.00 97.25 180 LEU A N 1
ATOM 1368 C CA . LEU A 1 180 ? 3.449 -3.022 -2.130 1.00 97.25 180 LEU A CA 1
ATOM 1369 C C . LEU A 1 180 ? 2.747 -2.916 -0.771 1.00 97.25 180 LEU A C 1
ATOM 1371 O O . LEU A 1 180 ? 1.940 -3.777 -0.432 1.00 97.25 180 LEU A O 1
ATOM 1375 N N . HIS A 1 181 ? 2.998 -1.847 -0.010 1.00 96.00 181 HIS A N 1
ATOM 1376 C CA . HIS A 1 181 ? 2.308 -1.611 1.259 1.00 96.00 181 HIS A CA 1
ATOM 1377 C C . HIS A 1 181 ? 0.795 -1.478 1.064 1.00 96.00 181 HIS A C 1
ATOM 1379 O O . HIS A 1 181 ? 0.040 -2.072 1.824 1.00 96.00 181 HIS A O 1
ATOM 1385 N N . ASN A 1 182 ? 0.349 -0.749 0.036 1.00 95.31 182 ASN A N 1
ATOM 1386 C CA . ASN A 1 182 ? -1.072 -0.599 -0.285 1.00 95.31 182 ASN A CA 1
ATOM 1387 C C . ASN A 1 182 ? -1.705 -1.933 -0.708 1.00 95.31 182 ASN A C 1
ATOM 1389 O O . ASN A 1 182 ? -2.841 -2.222 -0.334 1.00 95.31 182 ASN A O 1
ATOM 1393 N N . LEU A 1 183 ? -0.976 -2.754 -1.474 1.00 96.44 183 LEU A N 1
ATOM 1394 C CA . LEU A 1 183 ? -1.423 -4.094 -1.847 1.00 96.44 183 LEU A CA 1
ATOM 1395 C C . LEU A 1 183 ? -1.604 -4.973 -0.605 1.00 96.44 183 LEU A C 1
ATOM 1397 O O . LEU A 1 183 ? -2.674 -5.550 -0.425 1.00 96.44 183 LEU A O 1
ATOM 1401 N N . ILE A 1 184 ? -0.594 -5.023 0.269 1.00 96.38 184 ILE A N 1
ATOM 1402 C CA . ILE A 1 184 ? -0.645 -5.795 1.514 1.00 96.38 184 ILE A CA 1
ATOM 1403 C C . ILE A 1 184 ? -1.761 -5.276 2.424 1.00 96.38 184 ILE A C 1
ATOM 1405 O O . ILE A 1 184 ? -2.543 -6.075 2.919 1.00 96.38 184 ILE A O 1
ATOM 1409 N N . GLU A 1 185 ? -1.899 -3.959 2.594 1.00 95.50 185 GLU A N 1
ATOM 1410 C CA . GLU A 1 185 ? -2.983 -3.347 3.371 1.00 95.50 185 GLU A CA 1
ATOM 1411 C C . GLU A 1 185 ? -4.359 -3.781 2.862 1.00 95.50 185 GLU A C 1
ATOM 1413 O O . GLU A 1 185 ? -5.217 -4.146 3.660 1.00 95.50 185 GLU A O 1
ATOM 1418 N N . ARG A 1 186 ? -4.569 -3.804 1.542 1.00 95.00 186 ARG A N 1
ATOM 1419 C CA . ARG A 1 186 ? -5.836 -4.242 0.946 1.00 95.00 186 ARG A CA 1
ATOM 1420 C C . ARG A 1 186 ? -6.092 -5.736 1.147 1.00 95.00 186 ARG A C 1
ATOM 1422 O O . ARG A 1 186 ? -7.232 -6.111 1.407 1.00 95.00 186 ARG A O 1
ATOM 1429 N N . CYS A 1 187 ? -5.063 -6.577 1.036 1.00 95.81 187 CYS A N 1
ATOM 1430 C CA . CYS A 1 187 ? -5.178 -8.006 1.337 1.00 95.81 187 CYS A CA 1
ATOM 1431 C C . CYS A 1 187 ? -5.510 -8.230 2.818 1.00 95.81 187 CYS A C 1
ATOM 1433 O O . CYS A 1 187 ? -6.451 -8.944 3.133 1.00 95.81 187 CYS A O 1
ATOM 1435 N N . LEU A 1 188 ? -4.807 -7.544 3.718 1.00 95.81 188 LEU A N 1
ATOM 1436 C CA . LEU A 1 188 ? -5.038 -7.602 5.159 1.00 95.81 188 LEU A CA 1
ATOM 1437 C C . LEU A 1 188 ? -6.435 -7.099 5.542 1.00 95.81 188 LEU A 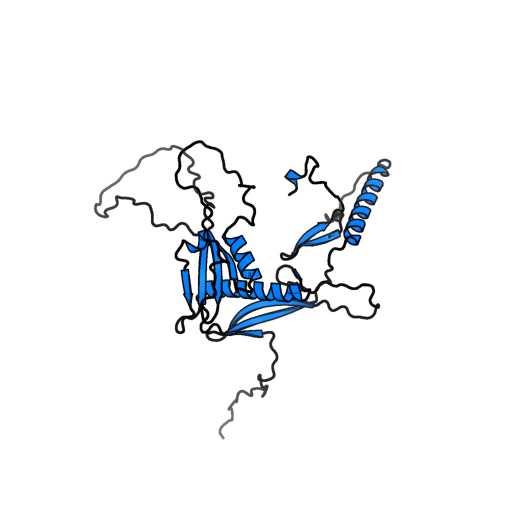C 1
ATOM 1439 O O . LEU A 1 188 ? -7.083 -7.698 6.393 1.00 95.81 188 LEU A O 1
ATOM 1443 N N . LEU A 1 189 ? -6.935 -6.055 4.877 1.00 93.81 189 LEU A N 1
ATOM 1444 C CA . LEU A 1 189 ? -8.284 -5.540 5.106 1.00 93.81 189 LEU A CA 1
ATOM 1445 C C . LEU A 1 189 ? -9.378 -6.551 4.741 1.00 93.81 189 LEU A C 1
ATOM 1447 O O . LEU A 1 189 ? -10.420 -6.572 5.394 1.00 93.81 189 LEU A O 1
ATOM 1451 N N . ARG A 1 190 ? -9.147 -7.401 3.730 1.00 94.44 190 ARG A N 1
ATOM 1452 C CA . ARG A 1 190 ? -10.053 -8.515 3.394 1.00 94.44 190 ARG A CA 1
ATOM 1453 C C . ARG A 1 190 ? -10.056 -9.598 4.479 1.00 94.44 190 ARG A C 1
ATOM 1455 O O . ARG A 1 190 ? -11.097 -10.196 4.710 1.00 94.44 190 ARG A O 1
ATOM 1462 N N . GLU A 1 191 ? -8.935 -9.769 5.175 1.00 94.06 191 GLU A N 1
ATOM 1463 C CA . GLU A 1 191 ? -8.747 -10.690 6.310 1.00 94.06 191 GLU A CA 1
ATOM 1464 C C . GLU A 1 191 ? -9.057 -10.040 7.675 1.00 94.06 191 GLU A C 1
ATOM 1466 O O . GLU A 1 191 ? -8.563 -10.467 8.717 1.00 94.06 191 GLU A O 1
ATOM 1471 N N . ASP A 1 192 ? -9.868 -8.979 7.684 1.00 91.94 192 ASP A N 1
ATOM 1472 C CA . ASP A 1 192 ? -10.334 -8.277 8.886 1.00 91.94 192 ASP A CA 1
ATOM 1473 C C . ASP A 1 192 ? -9.289 -7.439 9.645 1.00 91.94 192 ASP A C 1
ATOM 1475 O O . ASP A 1 192 ? -9.599 -6.833 10.671 1.00 91.94 192 ASP A O 1
ATOM 1479 N N . PHE A 1 193 ? -8.063 -7.308 9.141 1.00 94.62 193 PHE A N 1
ATOM 1480 C CA . PHE A 1 193 ? -7.069 -6.413 9.736 1.00 94.62 193 PHE A CA 1
ATOM 1481 C C . PHE A 1 193 ? -7.336 -4.955 9.362 1.00 94.62 193 PHE A C 1
ATOM 1483 O O . PHE A 1 193 ? -7.676 -4.612 8.235 1.00 94.62 193 PHE A O 1
ATOM 1490 N N . VAL A 1 194 ? -7.109 -4.051 10.309 1.00 94.00 194 VAL A N 1
ATOM 1491 C CA . VAL A 1 194 ? -7.229 -2.608 10.105 1.00 94.00 194 VAL A CA 1
ATOM 1492 C C . VAL A 1 194 ? -5.875 -1.955 10.338 1.00 94.00 194 VAL A C 1
ATOM 1494 O O . VAL A 1 194 ? -5.148 -2.289 11.276 1.00 94.00 194 VAL A O 1
ATOM 1497 N N . ARG A 1 195 ? -5.535 -0.991 9.485 1.00 95.31 195 ARG A N 1
ATOM 1498 C CA . ARG A 1 195 ? -4.345 -0.165 9.659 1.00 95.31 195 ARG A CA 1
ATOM 1499 C C . ARG A 1 195 ? -4.608 0.956 10.666 1.00 95.31 195 ARG A C 1
ATOM 1501 O O . ARG A 1 195 ? -5.585 1.691 10.552 1.00 95.31 195 ARG A O 1
ATOM 1508 N N . LEU A 1 196 ? -3.712 1.115 11.633 1.00 93.88 196 LEU A N 1
ATOM 1509 C CA . LEU A 1 196 ? -3.671 2.208 12.601 1.00 93.88 196 LEU A CA 1
ATOM 1510 C C . LEU A 1 196 ? -2.268 2.826 12.593 1.00 93.88 196 LEU A C 1
ATOM 1512 O O . LEU A 1 196 ? -1.332 2.374 13.258 1.00 93.88 196 LEU A O 1
ATOM 1516 N N . GLY A 1 197 ? -2.108 3.881 11.794 1.00 93.31 197 GLY A N 1
ATOM 1517 C CA . GLY A 1 197 ? -0.823 4.526 11.560 1.00 93.31 197 GLY A CA 1
ATOM 1518 C C . GLY A 1 197 ? 0.111 3.594 10.789 1.00 93.31 197 GLY A C 1
ATOM 1519 O O . GLY A 1 197 ? -0.073 3.371 9.592 1.00 93.31 197 GLY A O 1
ATOM 1520 N N . LYS A 1 198 ? 1.127 3.055 11.471 1.00 93.62 198 LYS A N 1
ATOM 1521 C CA . LYS A 1 198 ? 2.051 2.058 10.900 1.00 93.62 198 LYS A CA 1
ATOM 1522 C C . LYS A 1 198 ? 1.707 0.609 11.260 1.00 93.62 198 LYS A C 1
ATOM 1524 O O . LYS A 1 198 ? 2.349 -0.297 10.743 1.00 93.62 198 LYS A O 1
ATOM 1529 N N . TRP A 1 199 ? 0.767 0.405 12.180 1.00 96.06 199 TRP A N 1
ATOM 1530 C CA . TRP A 1 199 ? 0.433 -0.908 12.722 1.00 96.06 199 TRP A CA 1
ATOM 1531 C C . TRP A 1 199 ? -0.755 -1.509 11.980 1.00 96.06 199 TRP A C 1
ATOM 1533 O O . TRP A 1 199 ? -1.743 -0.821 11.746 1.00 96.06 199 TRP A O 1
ATOM 1543 N N . PHE A 1 200 ? -0.672 -2.789 11.654 1.00 96.38 200 PHE A N 1
ATOM 1544 C CA . PHE A 1 200 ? -1.791 -3.626 11.258 1.00 96.38 200 PHE A CA 1
ATOM 1545 C C . PHE A 1 200 ? -2.279 -4.381 12.479 1.00 96.38 200 PHE A C 1
ATOM 1547 O O . PHE A 1 200 ? -1.490 -4.968 13.225 1.00 96.38 200 PHE A O 1
ATOM 1554 N N . VAL A 1 201 ? -3.584 -4.307 12.698 1.00 94.25 201 VAL A N 1
ATOM 1555 C CA . VAL A 1 201 ? -4.214 -4.736 13.934 1.00 94.25 201 VAL A CA 1
ATOM 1556 C C . VAL A 1 201 ? -5.524 -5.421 13.592 1.00 94.25 201 VAL A C 1
ATOM 1558 O O . VAL A 1 201 ? -6.354 -4.833 12.904 1.00 94.25 201 VAL A O 1
ATOM 1561 N N . GLN A 1 202 ? -5.739 -6.635 14.084 1.00 92.38 202 GLN A N 1
ATOM 1562 C CA . GLN A 1 202 ? -7.036 -7.293 13.952 1.00 92.38 202 GLN A CA 1
ATOM 1563 C C . GLN A 1 202 ? -7.972 -6.768 15.047 1.00 92.38 202 GLN A C 1
ATOM 1565 O O . GLN A 1 202 ? -7.656 -6.937 16.226 1.00 92.38 202 GLN A O 1
ATOM 1570 N N . PRO A 1 203 ? -9.085 -6.084 14.739 1.00 89.44 203 PRO A N 1
ATOM 1571 C CA . PRO A 1 203 ? -10.005 -5.619 15.766 1.00 89.44 203 PRO A CA 1
ATOM 1572 C C . PRO A 1 203 ? -10.545 -6.784 16.598 1.00 89.44 203 PRO A C 1
ATOM 1574 O O . PRO A 1 203 ? -10.890 -7.842 16.089 1.00 89.44 203 PRO A O 1
ATOM 1577 N N . TYR A 1 204 ? -10.632 -6.582 17.906 1.00 83.38 204 TYR A N 1
ATOM 1578 C CA . TYR A 1 204 ? -11.165 -7.574 18.823 1.00 83.38 204 TYR A CA 1
ATOM 1579 C C . TYR A 1 204 ? -12.693 -7.618 18.717 1.00 83.38 204 TYR A C 1
ATOM 1581 O O . TYR A 1 204 ? -13.372 -6.630 19.018 1.00 83.38 204 TYR A O 1
ATOM 1589 N N . GLU A 1 205 ? -13.239 -8.764 18.309 1.00 71.06 205 GLU A N 1
ATOM 1590 C CA . GLU A 1 205 ? -14.675 -8.919 18.052 1.00 71.06 205 GLU A CA 1
ATOM 1591 C C . GLU A 1 205 ? -15.487 -9.488 19.222 1.00 71.06 205 GLU A C 1
ATOM 1593 O O . GLU A 1 205 ? -16.708 -9.555 19.096 1.00 71.06 205 GLU A O 1
ATOM 1598 N N . ALA A 1 206 ? -14.866 -9.874 20.348 1.00 60.97 206 ALA A N 1
ATOM 1599 C CA . ALA A 1 206 ? -15.526 -10.789 21.283 1.00 60.97 206 ALA A CA 1
ATOM 1600 C C . ALA A 1 206 ? -16.930 -10.344 21.716 1.00 60.97 206 ALA A C 1
ATOM 1602 O O . ALA A 1 206 ? -17.121 -9.342 22.412 1.00 60.97 206 ALA A O 1
ATOM 1603 N N . LEU A 1 207 ? -17.886 -11.172 21.316 1.00 54.12 207 LEU A N 1
ATOM 1604 C CA . LEU A 1 207 ? -19.106 -11.448 22.042 1.00 54.12 207 LEU A CA 1
ATOM 1605 C C . LEU A 1 207 ? -18.684 -12.418 23.157 1.00 54.12 207 LEU A C 1
ATOM 1607 O O . LEU A 1 207 ? -18.236 -13.510 22.837 1.00 54.12 207 LEU A O 1
ATOM 1611 N N . GLU A 1 208 ? -18.679 -11.971 24.416 1.00 49.81 208 GLU A N 1
ATOM 1612 C CA . GLU A 1 208 ? -18.515 -12.805 25.625 1.00 49.81 208 GLU A CA 1
ATOM 1613 C C . GLU A 1 208 ? -17.647 -14.077 25.470 1.00 49.81 208 GLU A C 1
ATOM 1615 O O . GLU A 1 208 ? -18.161 -15.168 25.243 1.00 49.81 208 GLU A O 1
ATOM 1620 N N . SER A 1 209 ? -16.324 -13.987 25.649 1.00 44.31 209 SER A N 1
ATOM 1621 C CA . SER A 1 209 ? -15.497 -15.191 25.825 1.00 44.31 209 SER A CA 1
ATOM 1622 C C . SER A 1 209 ? -14.793 -15.173 27.178 1.00 44.31 209 SER A C 1
ATOM 1624 O O . SER A 1 209 ? -14.200 -14.164 27.556 1.00 44.31 209 SER A O 1
ATOM 1626 N N . LEU A 1 210 ? -14.895 -16.314 27.858 1.00 48.69 210 LEU A N 1
ATOM 1627 C CA . LEU A 1 210 ? -14.509 -16.674 29.226 1.00 48.69 210 LEU A CA 1
ATOM 1628 C C . LEU A 1 210 ? -13.267 -15.978 29.841 1.00 48.69 210 LEU A C 1
ATOM 1630 O O . LEU A 1 210 ? -12.321 -15.646 29.127 1.00 48.69 210 LEU A O 1
ATOM 1634 N N . PRO A 1 211 ? -13.203 -15.853 31.187 1.00 49.03 211 PRO A N 1
ATOM 1635 C CA . PRO A 1 211 ? -12.236 -15.013 31.917 1.00 49.03 211 PRO A CA 1
ATOM 1636 C C . PRO A 1 211 ? -10.759 -15.452 31.855 1.00 49.03 211 PRO A C 1
ATOM 1638 O O . PRO A 1 211 ? -9.925 -14.866 32.541 1.00 49.03 211 PRO A O 1
ATOM 1641 N N . THR A 1 212 ? -10.418 -16.496 31.099 1.00 47.53 212 THR A N 1
ATOM 1642 C CA . THR A 1 212 ? -9.140 -17.220 31.226 1.00 47.53 212 THR A CA 1
ATOM 1643 C C . THR A 1 212 ? -8.193 -17.092 30.036 1.00 47.53 212 THR A C 1
ATOM 1645 O O . THR A 1 212 ? -7.041 -17.517 30.138 1.00 47.53 212 THR A O 1
ATOM 1648 N N . SER A 1 213 ? -8.605 -16.482 28.925 1.00 53.94 213 SER A N 1
ATOM 1649 C CA . SER A 1 213 ? -7.700 -16.290 27.790 1.00 53.94 213 SER A CA 1
ATOM 1650 C C . SER A 1 213 ? -6.819 -15.069 28.034 1.00 53.94 213 SER A C 1
ATOM 1652 O O . SER A 1 213 ? -7.298 -13.937 28.085 1.00 53.94 213 SER A O 1
ATOM 1654 N N . LYS A 1 214 ? -5.507 -15.284 28.187 1.00 55.50 214 LYS A N 1
ATOM 1655 C CA . LYS A 1 214 ? -4.503 -14.214 28.113 1.00 55.50 214 LYS A CA 1
ATOM 1656 C C . LYS A 1 214 ? -4.648 -13.554 26.740 1.00 55.50 214 LYS A C 1
ATOM 1658 O O . LYS A 1 214 ? -4.108 -14.057 25.764 1.00 55.50 214 LYS A O 1
ATOM 1663 N N . ASN A 1 215 ? -5.423 -12.475 26.653 1.00 60.50 215 ASN A N 1
ATOM 1664 C CA . ASN A 1 215 ? -5.702 -11.781 25.398 1.00 60.50 215 ASN A CA 1
ATOM 1665 C C . ASN A 1 215 ? -4.432 -11.078 24.898 1.00 60.50 215 ASN A C 1
ATOM 1667 O O . ASN A 1 215 ? -4.214 -9.887 25.131 1.00 60.50 215 ASN A O 1
ATOM 1671 N N . THR A 1 216 ? -3.559 -11.824 24.224 1.00 65.62 216 THR A N 1
ATOM 1672 C CA . THR A 1 216 ? -2.412 -11.279 23.504 1.00 65.62 216 THR A CA 1
ATOM 1673 C C . THR A 1 216 ? -2.903 -10.701 22.192 1.00 65.62 216 THR A C 1
ATOM 1675 O O . THR A 1 216 ? -3.053 -11.400 21.194 1.00 65.62 216 THR A O 1
ATOM 1678 N N . HIS A 1 217 ? -3.195 -9.406 22.214 1.00 84.06 217 HIS A N 1
ATOM 1679 C CA . HIS A 1 217 ? -3.561 -8.663 21.023 1.00 84.06 217 HIS A CA 1
ATOM 1680 C C . HIS A 1 217 ? -2.291 -8.205 20.310 1.00 84.06 217 HIS A C 1
ATOM 1682 O O . HIS A 1 217 ? -1.595 -7.290 20.759 1.00 84.06 217 HIS A O 1
ATOM 1688 N N . LEU A 1 218 ? -1.940 -8.932 19.253 1.00 90.25 218 LEU A N 1
ATOM 1689 C CA . LEU A 1 218 ? -0.736 -8.679 18.478 1.00 90.25 218 LEU A CA 1
ATOM 1690 C C . LEU A 1 218 ? -1.033 -7.681 17.365 1.00 90.25 218 LEU A C 1
ATOM 1692 O O . LEU A 1 218 ? -2.030 -7.764 16.654 1.00 90.25 218 LEU A O 1
ATOM 1696 N N . SER A 1 219 ? -0.129 -6.728 17.230 1.00 94.38 219 SER A N 1
ATOM 1697 C CA . SER A 1 219 ? -0.080 -5.756 16.152 1.00 94.38 219 SER A CA 1
ATOM 1698 C C . SER A 1 219 ? 1.258 -5.902 15.455 1.00 94.38 219 SER A C 1
ATOM 1700 O O . SER A 1 219 ? 2.271 -6.124 16.120 1.00 94.38 219 SER A O 1
ATOM 1702 N N . PHE A 1 220 ? 1.295 -5.747 14.139 1.00 96.81 220 PHE A N 1
ATOM 1703 C CA . PHE A 1 220 ? 2.554 -5.814 13.402 1.00 96.81 220 PHE A CA 1
ATOM 1704 C C . PHE A 1 220 ? 2.733 -4.629 12.464 1.00 96.81 220 PHE A C 1
ATOM 1706 O O . PHE A 1 220 ? 1.768 -3.994 12.052 1.00 96.81 220 PHE A O 1
ATOM 1713 N N . SER A 1 221 ? 3.975 -4.287 12.147 1.00 97.44 221 SER A N 1
ATOM 1714 C CA . SER A 1 221 ? 4.299 -3.256 11.163 1.00 97.44 221 SER A CA 1
ATOM 1715 C C . SER A 1 221 ? 5.349 -3.766 10.189 1.00 97.44 221 SER A C 1
ATOM 1717 O O . SER A 1 221 ? 6.164 -4.615 10.543 1.00 97.44 221 SER A O 1
ATOM 1719 N N . LEU A 1 222 ? 5.299 -3.251 8.962 1.00 97.38 222 LEU A N 1
ATOM 1720 C CA . LEU A 1 222 ? 6.146 -3.671 7.850 1.00 97.38 222 LEU A CA 1
ATOM 1721 C C . LEU A 1 222 ? 7.087 -2.536 7.457 1.00 97.38 222 LEU A C 1
ATOM 1723 O O . LEU A 1 222 ? 6.631 -1.408 7.253 1.00 97.38 222 LEU A O 1
ATOM 1727 N N . SER A 1 223 ? 8.375 -2.837 7.303 1.00 97.19 223 SER A N 1
ATOM 1728 C CA . SER A 1 223 ? 9.341 -1.942 6.653 1.00 97.19 223 SER A CA 1
ATOM 1729 C C . SER A 1 223 ? 9.998 -2.658 5.482 1.00 97.19 223 SER A C 1
ATOM 1731 O O . SER A 1 223 ? 10.387 -3.812 5.609 1.00 97.19 223 SER A O 1
ATOM 1733 N N . PHE A 1 224 ? 10.127 -1.982 4.343 1.00 97.38 224 PHE A N 1
ATOM 1734 C CA . PHE A 1 224 ? 10.661 -2.582 3.121 1.00 97.38 224 PHE A CA 1
ATOM 1735 C C . PHE A 1 224 ? 12.098 -2.150 2.875 1.00 97.38 224 PHE A C 1
ATOM 1737 O O . PHE A 1 224 ? 12.465 -0.999 3.126 1.00 97.38 224 PHE A O 1
ATOM 1744 N N . PHE A 1 225 ? 12.891 -3.066 2.339 1.00 95.94 225 PHE A N 1
ATOM 1745 C CA . PHE A 1 225 ? 14.252 -2.809 1.899 1.00 95.94 225 PHE A CA 1
ATOM 1746 C C . PHE A 1 225 ? 14.601 -3.726 0.727 1.00 95.94 225 PHE A C 1
ATOM 1748 O O . PHE A 1 225 ? 13.917 -4.715 0.474 1.00 95.94 225 PHE A O 1
ATOM 1755 N N . VAL A 1 226 ? 15.657 -3.373 -0.004 1.00 94.81 226 VAL A N 1
ATOM 1756 C CA . VAL A 1 226 ? 16.251 -4.272 -0.998 1.00 94.81 226 VAL A CA 1
ATOM 1757 C C . VAL A 1 226 ? 17.425 -4.989 -0.343 1.00 94.81 226 VAL A C 1
ATOM 1759 O O . VAL A 1 226 ? 18.242 -4.345 0.316 1.00 94.81 226 VAL A O 1
ATOM 1762 N N . HIS A 1 227 ? 17.483 -6.305 -0.502 1.00 92.19 227 HIS A N 1
ATOM 1763 C CA . HIS A 1 227 ? 18.601 -7.153 -0.119 1.00 92.19 227 HIS A CA 1
ATOM 1764 C C . HIS A 1 227 ? 19.313 -7.667 -1.374 1.00 92.19 227 HIS A C 1
ATOM 1766 O O . HIS A 1 227 ? 18.663 -8.019 -2.358 1.00 92.19 227 HIS A O 1
ATOM 1772 N N . GLY A 1 228 ? 20.644 -7.726 -1.326 1.00 89.75 228 GLY A N 1
ATOM 1773 C CA . GLY A 1 228 ? 21.447 -8.020 -2.508 1.00 89.75 228 GLY A CA 1
ATOM 1774 C C . GLY A 1 228 ? 21.221 -6.967 -3.592 1.00 89.75 228 GLY A C 1
ATOM 1775 O O . GLY A 1 228 ? 21.175 -5.771 -3.299 1.00 89.75 228 GLY A O 1
ATOM 1776 N N . GLU A 1 229 ? 21.064 -7.422 -4.829 1.00 86.06 229 GLU A N 1
ATOM 1777 C CA . GLU A 1 229 ? 20.933 -6.540 -5.991 1.00 86.06 229 GLU A CA 1
ATOM 1778 C C . GLU A 1 229 ? 19.473 -6.196 -6.291 1.00 86.06 229 GLU A C 1
ATOM 1780 O O . GLU A 1 229 ? 19.160 -5.038 -6.557 1.00 86.06 229 GLU A O 1
ATOM 1785 N N . SER A 1 230 ? 18.563 -7.165 -6.183 1.00 92.12 230 SER A N 1
ATOM 1786 C CA . SER A 1 230 ? 17.212 -7.040 -6.737 1.00 92.12 230 SER A CA 1
ATOM 1787 C C . SER A 1 230 ? 16.095 -7.562 -5.830 1.00 92.12 230 SER A C 1
ATOM 1789 O O . SER A 1 230 ? 14.924 -7.396 -6.152 1.00 92.12 230 SER A O 1
ATOM 1791 N N . THR A 1 231 ? 16.393 -8.142 -4.668 1.00 94.94 231 THR A N 1
ATOM 1792 C CA . THR A 1 231 ? 15.364 -8.796 -3.847 1.00 94.94 231 THR A CA 1
ATOM 1793 C C . THR A 1 231 ? 14.687 -7.808 -2.904 1.00 94.94 231 THR A C 1
ATOM 1795 O O . THR A 1 231 ? 15.331 -7.245 -2.021 1.00 94.94 231 THR A O 1
ATOM 1798 N N . VAL A 1 232 ? 13.370 -7.624 -3.018 1.00 96.69 232 VAL A N 1
ATOM 1799 C CA . VAL A 1 232 ? 12.587 -6.881 -2.021 1.00 96.69 232 VAL A CA 1
ATOM 1800 C C . VAL A 1 232 ? 12.289 -7.775 -0.828 1.00 96.69 232 VAL A C 1
ATOM 1802 O O . VAL A 1 232 ? 11.662 -8.828 -0.959 1.00 96.69 232 VAL A O 1
ATOM 1805 N N . CYS A 1 233 ? 12.654 -7.291 0.352 1.00 97.25 233 CYS A N 1
ATOM 1806 C CA . CYS A 1 233 ? 12.333 -7.907 1.628 1.00 97.25 233 CYS A CA 1
ATOM 1807 C C . CYS A 1 233 ? 11.454 -6.976 2.470 1.00 97.25 233 CYS A C 1
ATOM 1809 O O . CYS A 1 233 ? 11.549 -5.747 2.378 1.00 97.25 233 CYS A O 1
ATOM 1811 N N . ALA A 1 234 ? 10.626 -7.563 3.330 1.00 97.94 234 ALA A N 1
ATOM 1812 C CA . ALA A 1 234 ? 9.943 -6.863 4.407 1.00 97.94 234 ALA A CA 1
ATOM 1813 C C . ALA A 1 234 ? 10.457 -7.337 5.763 1.00 97.94 234 ALA A C 1
ATOM 1815 O O . ALA A 1 234 ? 10.507 -8.535 6.031 1.00 97.94 234 ALA A O 1
ATOM 1816 N N . SER A 1 235 ? 10.796 -6.394 6.638 1.00 97.56 235 SER A N 1
ATOM 1817 C CA . SER A 1 235 ? 10.960 -6.663 8.060 1.00 97.56 235 SER A CA 1
ATOM 1818 C C . SER A 1 235 ? 9.637 -6.479 8.792 1.00 97.56 235 SER A C 1
ATOM 1820 O O . SER A 1 235 ? 8.912 -5.507 8.557 1.00 97.56 235 SER A O 1
ATOM 1822 N N . VAL A 1 236 ? 9.328 -7.419 9.682 1.00 97.69 236 VAL A N 1
ATOM 1823 C CA . VAL A 1 236 ? 8.105 -7.427 10.488 1.00 97.69 236 VAL A CA 1
ATOM 1824 C C . VAL A 1 236 ? 8.462 -7.115 11.942 1.00 97.69 236 VAL A C 1
ATOM 1826 O O . VAL A 1 236 ? 9.187 -7.865 12.589 1.00 97.69 236 VAL A O 1
ATOM 1829 N N . ASP A 1 237 ? 7.958 -6.005 12.479 1.00 97.12 237 ASP A N 1
ATOM 1830 C CA . ASP A 1 237 ? 7.996 -5.716 13.924 1.00 97.12 237 ASP A CA 1
ATOM 1831 C C . ASP A 1 237 ? 6.645 -6.117 14.519 1.00 97.12 237 ASP A C 1
ATOM 1833 O O . ASP A 1 237 ? 5.625 -5.583 14.082 1.00 97.12 237 ASP A O 1
ATOM 1837 N N . VAL A 1 238 ? 6.631 -7.043 15.481 1.00 95.56 238 VAL A N 1
ATOM 1838 C CA . VAL A 1 238 ? 5.421 -7.526 16.164 1.00 95.56 238 VAL A CA 1
ATOM 1839 C C . VAL A 1 238 ? 5.423 -7.025 17.601 1.00 95.56 238 VAL A C 1
ATOM 1841 O O . VAL A 1 238 ? 6.384 -7.224 18.342 1.00 95.56 238 VAL A O 1
ATOM 1844 N N . ARG A 1 239 ? 4.324 -6.397 18.022 1.00 93.81 239 ARG A N 1
ATOM 1845 C CA . ARG A 1 239 ? 4.152 -5.874 19.379 1.00 93.81 239 ARG A CA 1
ATOM 1846 C C . ARG A 1 239 ? 2.789 -6.214 19.942 1.00 93.81 239 ARG A C 1
ATOM 1848 O O . ARG A 1 239 ? 1.795 -6.245 19.224 1.00 93.81 239 ARG A O 1
ATOM 1855 N N . GLN A 1 240 ? 2.739 -6.381 21.255 1.00 91.38 240 GLN A N 1
ATOM 1856 C CA . GLN A 1 240 ? 1.480 -6.424 21.980 1.00 91.38 240 GLN A CA 1
ATOM 1857 C C . GLN A 1 240 ? 0.973 -4.993 22.201 1.00 91.38 240 GLN A C 1
ATOM 1859 O O . GLN A 1 240 ? 1.709 -4.145 22.710 1.00 91.38 240 GLN A O 1
ATOM 1864 N N . GLN A 1 241 ? -0.268 -4.714 21.806 1.00 87.19 241 GLN A N 1
ATOM 1865 C CA . GLN A 1 241 ? -0.914 -3.410 21.987 1.00 87.19 241 GLN A CA 1
ATOM 1866 C C . GLN A 1 241 ? -2.258 -3.563 22.713 1.00 87.19 241 GLN A C 1
ATOM 1868 O O . GLN A 1 241 ? -2.785 -4.673 22.801 1.00 87.19 241 GLN A O 1
ATOM 1873 N N . PRO A 1 242 ? -2.821 -2.478 23.280 1.00 85.25 242 PRO A N 1
ATOM 1874 C CA . PRO A 1 242 ? -4.170 -2.519 23.826 1.00 85.25 242 PRO A CA 1
ATOM 1875 C C . PRO A 1 242 ? -5.189 -2.945 22.757 1.00 85.25 242 PRO A C 1
ATOM 1877 O O . PRO A 1 242 ? -5.097 -2.481 21.618 1.00 85.25 242 PRO A O 1
ATOM 1880 N N . PRO A 1 243 ? -6.189 -3.771 23.114 1.00 84.94 243 PRO A N 1
ATOM 1881 C CA . PRO A 1 243 ? -7.177 -4.247 22.159 1.00 84.94 243 PRO A CA 1
ATOM 1882 C C . PRO A 1 243 ? -8.000 -3.088 21.598 1.00 84.94 243 PRO A C 1
ATOM 1884 O O . PRO A 1 243 ? -8.572 -2.288 22.342 1.00 84.94 243 PRO A O 1
ATOM 1887 N N . VAL A 1 244 ? -8.110 -3.041 20.273 1.00 87.94 244 VAL A N 1
ATOM 1888 C CA . VAL A 1 244 ? -8.988 -2.106 19.558 1.00 87.94 244 VAL A CA 1
ATOM 1889 C C . VAL A 1 244 ? -10.269 -2.817 19.152 1.00 87.94 244 VAL A C 1
ATOM 1891 O O . VAL A 1 244 ? -10.244 -4.002 18.837 1.00 87.94 244 VAL A O 1
ATOM 1894 N N . ARG A 1 245 ? -11.399 -2.112 19.161 1.00 88.50 245 ARG A N 1
ATOM 1895 C CA . ARG A 1 245 ? -12.707 -2.664 18.781 1.00 88.50 245 ARG A CA 1
ATOM 1896 C C . ARG A 1 245 ? -13.333 -1.817 17.689 1.00 88.50 245 ARG A C 1
ATOM 1898 O O . ARG A 1 245 ? -13.151 -0.601 17.664 1.00 88.50 245 ARG A O 1
ATOM 1905 N N . ARG A 1 246 ? -14.118 -2.454 16.823 1.00 89.75 246 ARG A N 1
ATOM 1906 C CA . ARG A 1 246 ? -14.940 -1.739 15.845 1.00 89.75 246 ARG A CA 1
ATOM 1907 C C . ARG A 1 246 ? -16.027 -0.937 16.548 1.00 89.75 246 ARG A C 1
ATOM 1909 O O . ARG A 1 246 ? -16.637 -1.398 17.516 1.00 89.75 246 ARG A O 1
ATOM 1916 N N . LEU A 1 247 ? -16.275 0.270 16.049 1.00 88.31 247 LEU A N 1
ATOM 1917 C CA . LEU A 1 247 ? -17.367 1.094 16.540 1.00 88.31 247 LEU A CA 1
ATOM 1918 C C . LEU A 1 247 ? -18.701 0.464 16.108 1.00 88.31 247 LEU A C 1
ATOM 1920 O O . LEU A 1 247 ? -18.923 0.240 14.923 1.00 88.31 247 LEU A O 1
ATOM 1924 N N . LYS A 1 248 ? -19.578 0.167 17.071 1.00 88.81 248 LYS A N 1
ATOM 1925 C CA . LYS A 1 248 ? -20.924 -0.381 16.848 1.00 88.81 248 LYS A CA 1
ATOM 1926 C C . LYS A 1 248 ? -21.973 0.655 17.277 1.00 88.81 248 LYS A C 1
ATOM 1928 O O . LYS A 1 248 ? -21.661 1.493 18.127 1.00 88.81 248 LYS A O 1
ATOM 1933 N N . PRO A 1 249 ? -23.225 0.582 16.786 1.00 88.25 249 PRO A N 1
ATOM 1934 C CA . PRO A 1 249 ? -24.297 1.494 17.201 1.00 88.25 249 PRO A CA 1
ATOM 1935 C C . PRO A 1 249 ? -24.494 1.584 18.724 1.00 88.25 249 PRO A C 1
ATOM 1937 O O . PRO A 1 249 ? -24.748 2.663 19.248 1.00 88.25 249 PRO A O 1
ATOM 1940 N N . ALA A 1 250 ? -24.279 0.486 19.457 1.00 86.81 250 ALA A N 1
ATOM 1941 C CA . ALA A 1 250 ? -24.323 0.475 20.921 1.00 86.81 250 ALA A CA 1
ATOM 1942 C C . ALA A 1 250 ? -23.331 1.464 21.567 1.00 86.81 250 ALA A C 1
ATOM 1944 O O . ALA A 1 250 ? -23.659 2.108 22.561 1.00 86.81 250 ALA A O 1
ATOM 1945 N N . HIS A 1 251 ? -22.142 1.645 20.981 1.00 87.19 251 HIS A N 1
ATOM 1946 C CA . HIS A 1 251 ? -21.159 2.620 21.461 1.00 87.19 251 HIS A CA 1
ATOM 1947 C C . HIS A 1 251 ? -21.620 4.065 21.216 1.00 87.19 251 HIS A C 1
ATOM 1949 O O . HIS A 1 251 ? -21.323 4.944 22.023 1.00 87.19 251 HIS A O 1
ATOM 1955 N N . LEU A 1 252 ? -22.377 4.311 20.138 1.00 87.00 252 LEU A N 1
ATOM 1956 C CA . LEU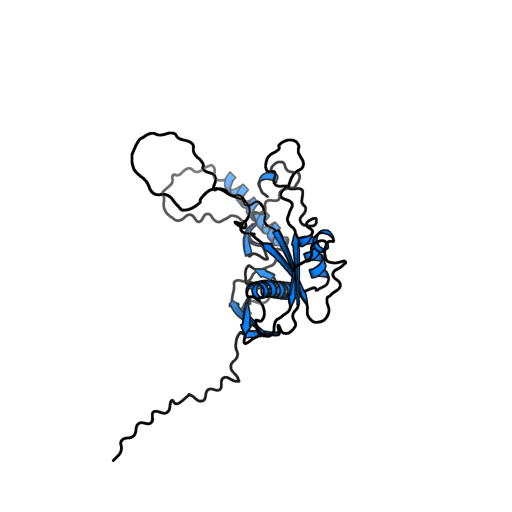 A 1 252 ? -22.982 5.621 19.867 1.00 87.00 252 LEU A CA 1
ATOM 1957 C C . LEU A 1 252 ? -24.055 5.955 20.910 1.00 87.00 252 LEU A C 1
ATOM 1959 O O . LEU A 1 252 ? -24.061 7.057 21.454 1.00 87.00 252 LEU A O 1
ATOM 1963 N N . ILE A 1 253 ? -24.920 4.986 21.228 1.00 87.25 253 ILE A N 1
ATOM 1964 C CA . ILE A 1 253 ? -25.955 5.122 22.265 1.00 87.25 253 ILE A CA 1
ATOM 1965 C C . ILE A 1 253 ? -25.307 5.371 23.632 1.00 87.25 253 ILE A C 1
ATOM 1967 O O . ILE A 1 253 ? -25.722 6.272 24.360 1.00 87.25 253 ILE A O 1
ATOM 1971 N N . MET A 1 254 ? -24.248 4.626 23.957 1.00 85.88 254 MET A N 1
ATOM 1972 C CA . MET A 1 254 ? -23.486 4.811 25.192 1.00 85.88 254 MET A CA 1
ATOM 1973 C C . MET A 1 254 ? -22.914 6.232 25.291 1.00 85.88 254 MET A C 1
ATOM 1975 O O . MET A 1 254 ? -23.129 6.900 26.302 1.00 85.88 254 MET A O 1
ATOM 1979 N N . ALA A 1 255 ? -22.271 6.734 24.232 1.00 86.75 255 ALA A N 1
ATOM 1980 C CA . ALA A 1 255 ? -21.755 8.103 24.199 1.00 86.75 255 ALA A CA 1
ATOM 1981 C C . ALA A 1 255 ? -22.870 9.159 24.349 1.00 86.75 255 ALA A C 1
ATOM 1983 O O . ALA A 1 255 ? -22.700 10.129 25.086 1.00 86.75 255 ALA A O 1
ATOM 1984 N N . ALA A 1 256 ? -24.028 8.958 23.710 1.00 85.56 256 ALA A N 1
ATOM 1985 C CA . ALA A 1 256 ? -25.176 9.861 23.830 1.00 85.56 256 ALA A CA 1
ATOM 1986 C C . ALA A 1 256 ? -25.760 9.885 25.256 1.00 85.56 256 ALA A C 1
ATOM 1988 O O . ALA A 1 256 ? -26.077 10.956 25.775 1.00 85.56 256 ALA A O 1
ATOM 1989 N N . SER A 1 257 ? -25.852 8.724 25.916 1.00 84.06 257 SER A N 1
ATOM 1990 C CA . SER A 1 257 ? -26.327 8.626 27.303 1.00 84.06 257 SER A CA 1
ATOM 1991 C C . SER A 1 257 ? -25.395 9.340 28.292 1.00 84.06 257 SER A C 1
ATOM 1993 O O . SER A 1 257 ? -25.866 10.085 29.154 1.00 84.06 257 SER A O 1
ATOM 1995 N N . ALA A 1 258 ? -24.076 9.213 28.108 1.00 81.00 258 ALA A N 1
ATOM 1996 C CA . ALA A 1 258 ? -23.077 9.921 28.908 1.00 81.00 258 ALA A CA 1
ATOM 1997 C C . ALA A 1 258 ? -23.186 11.451 28.754 1.00 81.00 258 ALA A C 1
ATOM 1999 O O . ALA A 1 258 ? -23.066 12.188 29.733 1.00 81.00 258 ALA A O 1
ATOM 2000 N N . ALA A 1 259 ? -23.483 11.939 27.545 1.00 77.62 259 ALA A N 1
ATOM 2001 C CA . ALA A 1 259 ? -23.698 13.364 27.293 1.00 77.62 259 ALA A CA 1
ATOM 2002 C C . ALA A 1 259 ? -24.971 13.916 27.973 1.00 77.62 259 ALA A C 1
ATOM 2004 O O . ALA A 1 259 ? -24.994 15.071 28.407 1.00 77.62 259 ALA A O 1
ATOM 2005 N N . GLN A 1 260 ? -26.032 13.107 28.089 1.00 74.06 260 GLN A N 1
ATOM 2006 C CA . GLN A 1 260 ? -27.295 13.506 28.726 1.00 74.06 260 GLN A CA 1
ATOM 2007 C C . GLN A 1 260 ? -27.196 13.587 30.254 1.00 74.06 260 GLN A C 1
ATOM 2009 O O . GLN A 1 260 ? -27.658 14.571 30.831 1.00 74.06 260 GLN A O 1
ATOM 2014 N N . GLN A 1 261 ? -26.549 12.609 30.900 1.00 66.06 261 GLN A N 1
ATOM 2015 C CA . GLN A 1 261 ? -26.338 12.605 32.358 1.00 66.06 261 GLN A CA 1
ATOM 2016 C C . GLN A 1 261 ? -25.584 13.854 32.834 1.00 66.06 261 GLN A C 1
ATOM 2018 O O . GLN A 1 261 ? -25.887 14.414 33.890 1.00 66.06 261 GLN A O 1
ATOM 2023 N N . HIS A 1 262 ? -24.649 14.346 32.018 1.00 63.12 262 HIS A N 1
ATOM 2024 C CA . HIS A 1 262 ? -23.913 15.562 32.335 1.00 63.12 262 HIS A CA 1
ATOM 2025 C C . HIS A 1 262 ? -24.802 16.817 32.305 1.00 63.12 262 HIS A C 1
ATOM 2027 O O . HIS A 1 262 ? -24.725 17.644 33.216 1.00 63.12 262 HIS A O 1
ATOM 2033 N N . ARG A 1 263 ? -25.691 16.956 31.304 1.00 58.72 263 ARG A N 1
ATOM 2034 C CA . ARG A 1 263 ? -26.617 18.106 31.225 1.00 58.72 263 ARG A CA 1
ATOM 2035 C C . ARG A 1 263 ? -27.507 18.215 32.460 1.00 58.72 263 ARG A C 1
ATOM 2037 O O . ARG A 1 263 ? -27.764 19.326 32.903 1.00 58.72 263 ARG A O 1
ATOM 2044 N N . THR A 1 264 ? -27.933 17.092 33.034 1.00 56.84 264 THR A N 1
ATOM 2045 C CA . THR A 1 264 ? -28.765 17.092 34.244 1.00 56.84 264 THR A CA 1
ATOM 2046 C C . THR A 1 264 ? -27.985 17.457 35.510 1.00 56.84 264 THR A C 1
ATOM 2048 O O . THR A 1 264 ? -28.527 18.144 36.369 1.00 56.84 264 THR A O 1
ATOM 2051 N N . SER A 1 265 ? -26.701 17.089 35.614 1.00 54.28 265 SER A N 1
ATOM 2052 C CA . SER A 1 265 ? -25.861 17.433 36.776 1.00 54.28 265 SER A CA 1
ATOM 2053 C C . SER A 1 265 ? -25.419 18.900 36.826 1.00 54.28 265 SER A C 1
ATOM 2055 O O . SER A 1 265 ? -25.168 19.429 37.908 1.00 54.28 265 SER A O 1
ATOM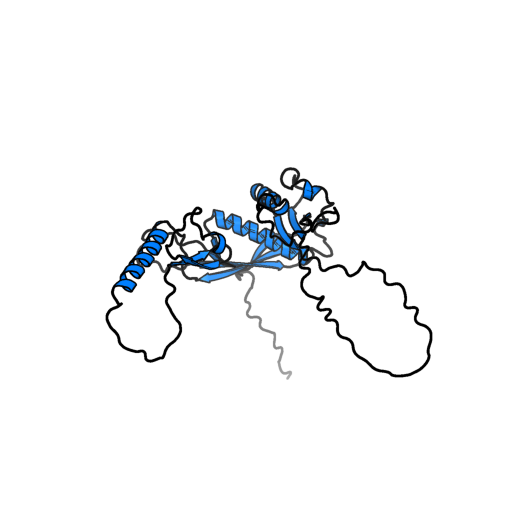 2057 N N . THR A 1 266 ? -25.347 19.596 35.685 1.00 52.44 266 THR A N 1
ATOM 2058 C CA . THR A 1 266 ? -25.006 21.031 35.668 1.00 52.44 266 THR A CA 1
ATOM 2059 C C . THR A 1 266 ? -26.166 21.906 36.161 1.00 52.44 266 THR A C 1
ATOM 2061 O O . THR A 1 266 ? -25.936 23.010 36.643 1.00 52.44 266 THR A O 1
ATOM 2064 N N . THR A 1 267 ? -27.412 21.426 36.089 1.00 48.84 267 THR A N 1
ATOM 2065 C CA . THR A 1 267 ? -28.593 22.205 36.502 1.00 48.84 267 THR A CA 1
ATOM 2066 C C . THR A 1 267 ? -28.910 22.078 37.998 1.00 48.84 267 THR A C 1
ATOM 2068 O O . THR A 1 267 ? -29.560 22.959 38.550 1.00 48.84 267 THR A O 1
ATOM 2071 N N . THR A 1 268 ? -28.430 21.038 38.691 1.00 46.28 268 THR A N 1
ATOM 2072 C CA . THR A 1 268 ? -28.772 20.794 40.109 1.00 46.28 268 THR A CA 1
ATOM 2073 C C . THR A 1 268 ? -27.782 21.370 41.126 1.00 46.28 268 THR A C 1
ATOM 2075 O O . THR A 1 268 ? -28.112 21.420 42.305 1.00 46.28 268 THR A O 1
ATOM 2078 N N . ASN A 1 269 ? -26.608 21.856 40.705 1.00 46.50 269 ASN A N 1
ATOM 2079 C CA . ASN A 1 269 ? -25.572 22.377 41.616 1.00 46.50 269 ASN A CA 1
ATOM 2080 C C . ASN A 1 269 ? -25.446 23.913 41.644 1.00 46.50 269 ASN A C 1
ATOM 2082 O O . ASN A 1 269 ? -24.484 24.446 42.190 1.00 46.50 269 ASN A O 1
ATOM 2086 N N . ALA A 1 270 ? -26.429 24.654 41.122 1.00 44.56 270 ALA A N 1
ATOM 2087 C CA . ALA A 1 270 ? -26.444 26.123 41.178 1.00 44.56 270 ALA A CA 1
ATOM 2088 C C . ALA A 1 270 ? -26.830 26.707 42.561 1.00 44.56 270 ALA A C 1
ATOM 2090 O O . ALA A 1 270 ? -27.107 27.899 42.665 1.00 44.56 270 ALA A O 1
ATOM 2091 N N . ALA A 1 271 ? -26.851 25.895 43.625 1.00 42.03 271 ALA A N 1
ATOM 2092 C CA . ALA A 1 271 ? -27.236 26.324 44.969 1.00 42.03 271 ALA A CA 1
ATOM 2093 C C . ALA A 1 271 ? -26.351 25.718 46.075 1.00 42.03 271 ALA A C 1
ATOM 2095 O O . ALA A 1 271 ? -26.853 25.122 47.018 1.00 42.03 271 ALA A O 1
ATOM 2096 N N . SER A 1 272 ? -25.030 25.886 45.995 1.00 39.59 272 SER A N 1
ATOM 2097 C CA . SER A 1 272 ? -24.185 25.917 47.201 1.00 39.59 272 SER A CA 1
ATOM 2098 C C . SER A 1 272 ? -22.834 26.557 46.894 1.00 39.59 272 SER A C 1
ATOM 2100 O O . SER A 1 272 ? -21.977 25.978 46.231 1.00 39.59 272 SER A O 1
ATOM 2102 N N . SER A 1 273 ? -22.672 27.784 47.374 1.00 40.56 273 SER A N 1
ATOM 2103 C CA . SER A 1 273 ? -21.459 28.592 47.337 1.00 40.56 273 SER A CA 1
ATOM 2104 C C . SER A 1 273 ? -20.398 28.097 48.328 1.00 40.56 273 SER A C 1
ATOM 2106 O O . SER A 1 273 ? -20.663 28.088 49.529 1.00 40.56 273 SER A O 1
ATOM 2108 N N . SER A 1 274 ? -19.177 27.822 47.860 1.00 32.81 274 SER A N 1
ATOM 2109 C CA . SER A 1 274 ? -17.947 28.015 48.650 1.00 32.81 274 SER A CA 1
ATOM 2110 C C . SER A 1 274 ? -16.702 28.058 47.750 1.00 32.81 274 SER A C 1
ATOM 2112 O O . SER A 1 274 ? -16.554 27.242 46.846 1.00 32.81 274 SER A O 1
ATOM 2114 N N . SER A 1 275 ? -15.852 29.050 48.011 1.00 32.03 275 SER A N 1
ATOM 2115 C CA . SER A 1 275 ? -14.694 29.557 47.254 1.00 32.03 275 SER A CA 1
ATOM 2116 C C . SER A 1 275 ? -13.531 28.563 47.011 1.00 32.03 275 SER A C 1
ATOM 2118 O O . SER A 1 275 ? -13.473 27.531 47.675 1.00 32.03 275 SER A O 1
ATOM 2120 N N . PRO A 1 276 ? -12.576 28.873 46.100 1.00 43.16 276 PRO A N 1
ATOM 2121 C CA . PRO A 1 276 ? -11.563 27.931 45.624 1.00 43.16 276 PRO A CA 1
ATOM 2122 C C . PRO A 1 276 ? -10.223 28.046 46.371 1.00 43.16 276 PRO A C 1
ATOM 2124 O O . PRO A 1 276 ? -9.778 29.143 46.707 1.00 43.16 276 PRO A O 1
ATOM 2127 N N . THR A 1 277 ? -9.521 26.923 46.526 1.00 30.83 277 THR A N 1
ATOM 2128 C CA . THR A 1 277 ? -8.067 26.887 46.756 1.00 30.83 277 THR A CA 1
ATOM 2129 C C . THR A 1 277 ? -7.415 26.040 45.672 1.00 30.83 277 THR A C 1
ATOM 2131 O O . THR A 1 277 ? -7.868 24.933 45.382 1.00 30.83 277 THR A O 1
ATOM 2134 N N . ALA A 1 278 ? -6.392 26.616 45.046 1.00 44.41 278 ALA A N 1
ATOM 2135 C CA . ALA A 1 278 ? -5.609 26.044 43.965 1.00 44.41 278 ALA A CA 1
ATOM 2136 C C . ALA A 1 278 ? -4.753 24.865 44.444 1.00 44.41 278 ALA A C 1
ATOM 2138 O O . ALA A 1 278 ? -4.137 24.963 45.498 1.00 44.41 278 ALA A O 1
ATOM 2139 N N . ASP A 1 279 ? -4.730 23.783 43.665 1.00 29.47 279 ASP A N 1
ATOM 2140 C CA . ASP A 1 279 ? -3.518 23.088 43.203 1.00 29.47 279 ASP A CA 1
ATOM 2141 C C . ASP A 1 279 ? -3.898 21.772 42.507 1.00 29.47 279 ASP A C 1
ATOM 2143 O O . ASP A 1 279 ? -4.712 20.999 43.006 1.00 29.47 279 ASP A O 1
ATOM 2147 N N . GLY A 1 280 ? -3.280 21.501 41.352 1.00 29.50 280 GLY A N 1
ATOM 2148 C CA . GLY A 1 280 ? -3.262 20.162 40.753 1.00 29.50 280 GLY A CA 1
ATOM 2149 C C . GLY A 1 280 ? -3.800 20.062 39.325 1.00 29.50 280 GLY A C 1
ATOM 2150 O O . GLY A 1 280 ? -4.992 19.902 39.110 1.00 29.50 280 GLY A O 1
ATOM 2151 N N . ALA A 1 281 ? -2.868 20.091 38.367 1.00 32.81 281 ALA A N 1
ATOM 2152 C CA . ALA A 1 281 ? -2.896 19.431 37.057 1.00 32.81 281 ALA A CA 1
ATOM 2153 C C . ALA A 1 281 ? -4.223 19.418 36.260 1.00 32.81 281 ALA A C 1
ATOM 2155 O O . ALA A 1 281 ? -5.136 18.640 36.523 1.00 32.81 281 ALA A O 1
ATOM 2156 N N . ASN A 1 282 ? -4.235 20.189 35.167 1.00 34.09 282 ASN A N 1
ATOM 2157 C CA . ASN A 1 282 ? -5.205 20.152 34.067 1.00 34.09 282 ASN A CA 1
ATOM 2158 C C . ASN A 1 282 ? -5.430 18.737 33.498 1.00 34.09 282 ASN A C 1
ATOM 2160 O O . ASN A 1 282 ? -4.867 18.375 32.465 1.00 34.09 282 ASN A O 1
ATOM 2164 N N . ASN A 1 283 ? -6.301 17.957 34.126 1.00 37.19 283 ASN A N 1
ATOM 2165 C CA . ASN A 1 283 ? -6.865 16.750 33.543 1.00 37.19 283 ASN A CA 1
ATOM 2166 C C . ASN A 1 283 ? -8.388 16.807 33.683 1.00 37.19 283 ASN A C 1
ATOM 2168 O O . ASN A 1 283 ? -9.001 16.041 34.422 1.00 37.19 283 ASN A O 1
ATOM 2172 N N . ALA A 1 284 ? -9.005 17.770 32.992 1.00 37.22 284 ALA A N 1
ATOM 2173 C CA . ALA A 1 284 ? -10.437 17.708 32.741 1.00 37.22 284 ALA A CA 1
ATOM 2174 C C . ALA A 1 284 ? -10.694 16.435 31.911 1.00 37.22 284 ALA A C 1
ATOM 2176 O O . ALA A 1 284 ? -10.116 16.310 30.825 1.00 37.22 284 ALA A O 1
ATOM 2177 N N . PRO A 1 285 ? -11.491 15.465 32.395 1.00 44.34 285 PRO A N 1
ATOM 2178 C CA . PRO A 1 285 ? -11.786 14.276 31.615 1.00 44.34 285 PRO A CA 1
ATOM 2179 C C . PRO A 1 285 ? -12.522 14.730 30.356 1.00 44.34 285 PRO A C 1
ATOM 2181 O O . PRO A 1 285 ? -13.566 15.374 30.421 1.00 44.34 285 PRO A O 1
ATOM 2184 N N . SER A 1 286 ? -11.953 14.441 29.190 1.00 52.75 286 SER A N 1
ATOM 2185 C CA . SER A 1 286 ? -12.635 14.681 27.922 1.00 52.75 286 SER A CA 1
ATOM 2186 C C . SER A 1 286 ? -13.912 13.838 27.914 1.00 52.75 286 SER A C 1
ATOM 2188 O O . SER A 1 286 ? -13.864 12.612 27.864 1.00 52.75 286 SER A O 1
ATOM 2190 N N . HIS A 1 287 ? -15.063 14.497 28.045 1.00 67.44 287 HIS A N 1
ATOM 2191 C CA . HIS A 1 287 ? -16.367 13.850 28.139 1.00 67.44 287 HIS A CA 1
ATOM 2192 C C . HIS A 1 287 ? -16.752 13.250 26.779 1.00 67.44 287 HIS A C 1
ATOM 2194 O O . HIS A 1 287 ? -17.321 13.919 25.917 1.00 67.44 287 HIS A O 1
ATOM 2200 N N . GLY A 1 288 ? -16.396 11.986 26.572 1.00 72.38 288 GLY A N 1
ATOM 2201 C CA . GLY A 1 288 ? -16.771 11.203 25.401 1.00 72.38 288 GLY A CA 1
ATOM 2202 C C . GLY A 1 288 ? -15.941 9.929 25.273 1.00 72.38 288 GLY A C 1
ATOM 2203 O O . GLY A 1 288 ? -14.929 9.751 25.949 1.00 72.38 288 GLY A O 1
ATOM 2204 N N . LEU A 1 289 ? -16.382 9.012 24.414 1.00 83.69 289 LEU A N 1
ATOM 2205 C CA . LEU A 1 289 ? -15.682 7.746 24.211 1.00 83.69 289 LEU A CA 1
ATOM 2206 C C . LEU A 1 289 ? -14.433 7.995 23.341 1.00 83.69 289 LEU A C 1
ATOM 2208 O O . LEU A 1 289 ? -14.582 8.516 22.232 1.00 83.69 289 LEU A O 1
ATOM 2212 N N . PRO A 1 290 ? -13.212 7.645 23.787 1.00 88.75 290 PRO A N 1
ATOM 2213 C CA . PRO A 1 290 ? -12.018 7.810 22.969 1.00 88.75 290 PRO A CA 1
ATOM 2214 C C . PRO A 1 290 ? -12.086 6.880 21.757 1.00 88.75 290 PRO A C 1
ATOM 2216 O O . PRO A 1 290 ? -12.349 5.683 21.885 1.00 88.75 290 PRO A O 1
ATOM 2219 N N . VAL A 1 291 ? -11.837 7.433 20.574 1.00 91.38 291 VAL A N 1
ATOM 2220 C CA . VAL A 1 291 ? -11.878 6.700 19.305 1.00 91.38 291 VAL A CA 1
ATOM 2221 C C . VAL A 1 291 ? -10.617 6.957 18.488 1.00 91.38 291 VAL A C 1
ATOM 2223 O O . VAL A 1 291 ? -9.953 7.986 18.621 1.00 91.38 291 VAL A O 1
ATOM 2226 N N . LEU A 1 292 ? -10.288 5.999 17.626 1.00 92.31 292 LEU A N 1
ATOM 2227 C CA . LEU A 1 292 ? -9.232 6.119 16.628 1.00 92.31 292 LEU A CA 1
ATOM 2228 C C . LEU A 1 292 ? -9.863 6.048 15.242 1.00 92.31 292 LEU A C 1
ATOM 2230 O O . LEU A 1 292 ? -10.673 5.162 14.976 1.00 92.31 292 LEU A O 1
ATOM 2234 N N . LEU A 1 293 ? -9.470 6.959 14.358 1.00 92.81 293 LEU A N 1
ATOM 2235 C CA . LEU A 1 293 ? -9.860 6.929 12.955 1.00 92.81 293 LEU A CA 1
ATOM 2236 C C . LEU A 1 293 ? -8.780 6.210 12.146 1.00 92.81 293 LEU A C 1
ATOM 2238 O O . LEU A 1 293 ? -7.638 6.671 12.037 1.00 92.81 293 LEU A O 1
ATOM 2242 N N . ALA A 1 294 ? -9.154 5.065 11.585 1.00 91.56 294 ALA A N 1
ATOM 2243 C CA . ALA A 1 294 ? -8.360 4.362 10.588 1.00 91.56 294 ALA A CA 1
ATOM 2244 C C . ALA A 1 294 ? -8.393 5.115 9.236 1.00 91.56 294 ALA A C 1
ATOM 2246 O O . ALA A 1 294 ? -9.363 5.823 8.963 1.00 91.56 294 ALA A O 1
ATOM 2247 N N . PRO A 1 295 ? -7.359 4.985 8.382 1.00 91.38 295 PRO A N 1
ATOM 2248 C CA . PRO A 1 295 ? -6.130 4.216 8.599 1.00 91.38 295 PRO A CA 1
ATOM 2249 C C . PRO A 1 295 ? -5.045 4.980 9.383 1.00 91.38 295 PRO A C 1
ATOM 2251 O O . PRO A 1 295 ? -4.046 4.405 9.808 1.00 91.38 295 PRO A O 1
ATOM 2254 N N . TYR A 1 296 ? -5.213 6.289 9.593 1.00 89.62 296 TYR A N 1
ATOM 2255 C CA . TYR A 1 296 ? -4.137 7.178 10.054 1.00 89.62 296 TYR A CA 1
ATOM 2256 C C . TYR A 1 296 ? -3.952 7.241 11.577 1.00 89.62 296 TYR A C 1
ATOM 2258 O O . TYR A 1 296 ? -3.075 7.958 12.053 1.00 89.62 296 TYR A O 1
ATOM 2266 N N . SER A 1 297 ? -4.743 6.490 12.350 1.00 90.81 297 SER A N 1
ATOM 2267 C CA . SER A 1 297 ? -4.722 6.510 13.819 1.00 90.81 297 SER A CA 1
ATOM 2268 C C . SER A 1 297 ? -4.944 7.917 14.400 1.00 90.81 297 SER A C 1
ATOM 2270 O O . SER A 1 297 ? -4.373 8.271 15.438 1.00 90.81 297 SER A O 1
ATOM 2272 N N . LEU A 1 298 ? -5.786 8.727 13.747 1.00 92.19 298 LEU A N 1
ATOM 2273 C CA . LEU A 1 298 ? -6.157 10.037 14.281 1.00 92.19 298 LEU A CA 1
ATOM 2274 C C . LEU A 1 298 ? -7.015 9.831 15.528 1.00 92.19 298 LEU A C 1
ATOM 2276 O O . LEU A 1 298 ? -8.016 9.114 15.491 1.00 92.19 298 LEU A O 1
ATOM 2280 N N . ARG A 1 299 ? -6.599 10.435 16.641 1.00 90.81 299 ARG A N 1
ATOM 2281 C CA . ARG A 1 299 ? -7.328 10.365 17.908 1.00 90.81 299 ARG A CA 1
ATOM 2282 C C . ARG A 1 299 ? -8.496 11.336 17.871 1.00 90.81 299 ARG A C 1
ATOM 2284 O O . ARG A 1 299 ? -8.317 12.506 17.548 1.00 90.81 299 ARG A O 1
ATOM 2291 N N . GLY A 1 300 ? -9.666 10.841 18.236 1.00 90.00 300 GLY A N 1
ATOM 2292 C CA . GLY A 1 300 ? -10.875 11.631 18.389 1.00 90.00 300 GLY A CA 1
ATOM 2293 C C . GLY A 1 300 ? -11.616 11.255 19.663 1.00 90.00 300 GLY A C 1
ATOM 2294 O O . GLY A 1 300 ? -11.276 10.290 20.351 1.00 90.00 300 GLY A O 1
ATOM 2295 N N . VAL A 1 301 ? -12.654 12.026 19.961 1.00 89.12 301 VAL A N 1
ATOM 2296 C CA . VAL A 1 301 ? -13.562 11.774 21.077 1.00 89.12 301 VAL A CA 1
ATOM 2297 C C . VAL A 1 301 ? -14.978 11.758 20.524 1.00 89.12 301 VAL A C 1
ATOM 2299 O O . VAL A 1 301 ? -15.422 12.718 19.899 1.00 89.12 301 VAL A O 1
ATOM 2302 N N . LEU A 1 302 ? -15.686 10.656 20.743 1.00 88.19 302 LEU A N 1
ATOM 2303 C CA . LEU A 1 302 ? -17.089 10.529 20.390 1.00 88.19 302 LEU A CA 1
ATOM 2304 C C . LEU A 1 302 ? -17.936 11.173 21.492 1.00 88.19 302 LEU A C 1
ATOM 2306 O O . LEU A 1 302 ? -18.071 10.625 22.585 1.00 88.19 302 LEU A O 1
ATOM 2310 N N . THR A 1 303 ? -18.509 12.335 21.188 1.00 85.38 303 THR A N 1
ATOM 2311 C CA . THR A 1 303 ? -19.253 13.172 22.145 1.00 85.38 303 THR A CA 1
ATOM 2312 C C . THR A 1 303 ? -20.710 12.753 22.336 1.00 85.38 303 THR A C 1
ATOM 2314 O O . THR A 1 303 ? -21.366 13.242 23.247 1.00 85.38 303 THR A O 1
ATOM 2317 N N . GLY A 1 304 ? -21.251 11.895 21.463 1.00 78.94 304 GLY A N 1
ATOM 2318 C CA . GLY A 1 304 ? -22.664 11.500 21.499 1.00 78.94 304 GLY A CA 1
ATOM 2319 C C . GLY A 1 304 ? -23.646 12.584 21.034 1.00 78.94 304 GLY A C 1
ATOM 2320 O O . GLY A 1 304 ? -24.855 12.363 21.072 1.00 78.94 304 GLY A O 1
ATOM 2321 N N . VAL A 1 305 ? -23.154 13.742 20.579 1.00 79.19 305 VAL A N 1
ATOM 2322 C CA . VAL A 1 305 ? -23.985 14.807 20.007 1.00 79.19 305 VAL A CA 1
ATOM 2323 C C . VAL A 1 305 ? -24.185 14.536 18.519 1.00 79.19 305 VAL A C 1
ATOM 2325 O O . VAL A 1 305 ? -23.219 14.444 17.764 1.00 79.19 305 VAL A O 1
ATOM 2328 N N . SER A 1 306 ? -25.442 14.407 18.100 1.00 73.88 306 SER A N 1
ATOM 2329 C CA . SER A 1 306 ? -25.812 14.273 16.692 1.00 73.88 306 SER A CA 1
ATOM 2330 C C . SER A 1 306 ? -26.261 15.623 16.154 1.00 73.88 306 SER A C 1
ATOM 2332 O O . SER A 1 306 ? -27.098 16.275 16.772 1.00 73.88 306 SER A O 1
ATOM 2334 N N . TYR A 1 307 ? -25.761 15.989 14.980 1.00 74.00 307 TYR A N 1
ATOM 2335 C CA . TYR A 1 307 ? -26.182 17.175 14.242 1.00 74.00 307 TYR A CA 1
ATOM 2336 C C . TYR A 1 307 ? -26.831 16.733 12.931 1.00 74.00 307 TYR A C 1
ATOM 2338 O O . TYR A 1 307 ? -26.341 15.808 12.276 1.00 74.00 307 TYR A O 1
ATOM 2346 N N . ARG A 1 308 ? -27.945 17.352 12.537 1.00 74.62 308 ARG A N 1
ATOM 2347 C CA . ARG A 1 308 ? -28.559 17.090 11.222 1.00 74.62 308 ARG A CA 1
ATOM 2348 C C . ARG A 1 308 ? -27.949 18.023 10.194 1.00 74.62 308 ARG A C 1
ATOM 2350 O O . ARG A 1 308 ? -27.921 19.212 10.448 1.00 74.62 308 ARG A O 1
ATOM 2357 N N . ALA A 1 309 ? -27.574 17.536 9.009 1.00 66.69 309 ALA A N 1
ATOM 2358 C CA . ALA A 1 309 ? -26.955 18.351 7.947 1.00 66.69 309 ALA A CA 1
ATOM 2359 C C . ALA A 1 309 ? -27.724 19.643 7.576 1.00 66.69 309 ALA A C 1
ATOM 2361 O O . ALA A 1 309 ? -27.145 20.568 7.018 1.00 66.69 309 ALA A O 1
ATOM 2362 N N . THR A 1 310 ? -29.017 19.715 7.902 1.00 73.12 310 THR A N 1
ATOM 2363 C CA . THR A 1 310 ? -29.893 20.878 7.719 1.00 73.12 310 THR A CA 1
ATOM 2364 C C . THR A 1 310 ? -29.803 21.935 8.831 1.00 73.12 310 THR A C 1
ATOM 2366 O O . THR A 1 310 ? -30.482 22.953 8.738 1.00 73.12 310 THR A O 1
ATOM 2369 N N . GLU A 1 311 ? -29.044 21.713 9.909 1.00 71.00 311 GLU A N 1
ATOM 2370 C CA . GLU A 1 311 ? -28.948 22.659 11.026 1.00 71.00 311 GLU A CA 1
ATOM 2371 C C . GLU A 1 311 ? -28.012 23.837 10.695 1.00 71.00 311 GLU A C 1
ATOM 2373 O O . GLU A 1 311 ? -26.852 23.633 10.309 1.00 71.00 311 GLU A O 1
ATOM 2378 N N . PRO A 1 312 ? -28.478 25.087 10.875 1.00 49.81 312 PRO A N 1
ATOM 2379 C CA . PRO A 1 312 ? -27.655 26.267 10.653 1.00 49.81 312 PRO A CA 1
ATOM 2380 C C . PRO A 1 312 ? -26.539 26.331 11.709 1.00 49.81 312 PRO A C 1
ATOM 2382 O O . PRO A 1 312 ? -26.786 26.614 12.877 1.00 49.81 312 PRO A O 1
ATOM 2385 N N . GLY A 1 313 ? -25.299 26.045 11.295 1.00 57.75 313 GLY A N 1
ATOM 2386 C CA . GLY A 1 313 ? -24.103 26.080 12.154 1.00 57.75 313 GLY A CA 1
ATOM 2387 C C . GLY A 1 313 ? -23.048 25.007 11.850 1.00 57.75 313 GLY A C 1
ATOM 2388 O O . GLY A 1 313 ? -21.885 25.178 12.210 1.00 57.75 313 GLY A O 1
ATOM 2389 N N . ILE A 1 314 ? -23.414 23.938 11.133 1.00 55.31 314 ILE A N 1
ATOM 2390 C CA . ILE A 1 314 ? -22.527 22.782 10.879 1.00 55.31 314 ILE A CA 1
ATOM 2391 C C . ILE A 1 314 ? -21.382 23.096 9.904 1.00 55.31 314 ILE A C 1
ATOM 2393 O O . ILE A 1 314 ? -20.316 22.495 9.998 1.00 55.31 314 ILE A O 1
ATOM 2397 N N . GLN A 1 315 ? -21.537 24.090 9.023 1.00 51.38 315 GLN A N 1
ATOM 2398 C CA . GLN A 1 315 ? -20.506 24.468 8.040 1.00 51.38 315 GLN A CA 1
ATOM 2399 C C . GLN A 1 315 ? -19.210 25.036 8.651 1.00 51.38 315 GLN A C 1
ATOM 2401 O O . GLN A 1 315 ? -18.249 25.246 7.922 1.00 51.38 315 GLN A O 1
ATOM 2406 N N . LYS A 1 316 ? -19.166 25.303 9.966 1.00 49.03 316 LYS A N 1
ATOM 2407 C CA . LYS A 1 316 ? -17.950 25.753 10.671 1.00 49.03 316 LYS A CA 1
ATOM 2408 C C . LYS A 1 316 ? -17.207 24.639 11.423 1.00 49.03 316 LYS A C 1
ATOM 2410 O O . LYS A 1 316 ? -16.182 24.933 12.031 1.00 49.03 316 LYS A O 1
ATOM 2415 N N . ILE A 1 317 ? -17.737 23.412 11.448 1.00 48.50 317 ILE A N 1
ATOM 2416 C CA . ILE A 1 317 ? -17.226 22.312 12.293 1.00 48.50 317 ILE A CA 1
ATOM 2417 C C . ILE A 1 317 ? -16.551 21.197 11.466 1.00 48.50 317 ILE A C 1
ATOM 2419 O O . ILE A 1 317 ? -15.805 20.397 12.030 1.00 48.50 317 ILE A O 1
ATOM 2423 N N . LEU A 1 318 ? -16.772 21.160 10.149 1.00 39.69 318 LEU A N 1
ATOM 2424 C CA . LEU A 1 318 ? -16.107 20.256 9.197 1.00 39.69 318 LEU A CA 1
ATOM 2425 C C . LEU A 1 318 ? -14.980 20.984 8.460 1.00 39.69 318 LEU A C 1
ATOM 2427 O O . LEU A 1 318 ? -13.955 20.321 8.191 1.00 39.69 318 LEU A O 1
#